Protein AF-A0A2C9M2E3-F1 (afdb_monomer_lite)

Secondary structure (DSSP, 8-state):
--HHHHHHHHHHHHHHHTTPPPPTTHHHHHHHHHHHHHTSTTHHHHHHIIIIIIIHHHHHHHHHTTTT--HHHHHHHHHHHHHHIIIIIHHHHHHHTGGGGGTS-TT--HHHHHHHHHHHHTGGGS-HHHHHHHS-GGGS-HHHHHHHHHHTTPPPSSTT-HHHHHHHHHHHHHSSSEEETTEEESSSSS-SEE---------PPP-----------------------

Structure (mmCIF, N/CA/C/O backbone):
data_AF-A0A2C9M2E3-F1
#
_entry.id   AF-A0A2C9M2E3-F1
#
loop_
_atom_site.group_PDB
_atom_site.id
_atom_site.type_symbol
_atom_site.label_atom_id
_atom_site.label_alt_id
_atom_site.label_comp_id
_atom_site.label_asym_id
_atom_site.label_entity_id
_atom_site.label_seq_id
_atom_site.pdbx_PDB_ins_code
_atom_site.Cartn_x
_atom_site.Cartn_y
_atom_site.Cartn_z
_atom_site.occupancy
_atom_site.B_iso_or_equiv
_atom_site.auth_seq_id
_atom_site.auth_comp_id
_atom_site.auth_asym_id
_atom_site.auth_atom_id
_atom_site.pdbx_PDB_model_num
ATOM 1 N N . ASN A 1 1 ? 21.042 4.889 -24.462 1.00 78.12 1 ASN A N 1
ATOM 2 C CA . ASN A 1 1 ? 20.191 5.968 -23.910 1.00 78.12 1 ASN A CA 1
ATOM 3 C C . ASN A 1 1 ? 19.206 5.344 -22.923 1.00 78.12 1 ASN A C 1
ATOM 5 O O . ASN A 1 1 ? 18.306 4.640 -23.358 1.00 78.12 1 ASN A O 1
ATOM 9 N N . VAL A 1 2 ? 19.408 5.537 -21.615 1.00 84.00 2 VAL A N 1
ATOM 10 C CA . VAL A 1 2 ? 18.599 4.912 -20.542 1.00 84.00 2 VAL A CA 1
ATOM 11 C C . VAL A 1 2 ? 17.301 5.669 -20.223 1.00 84.00 2 VAL A C 1
ATOM 13 O O . VAL A 1 2 ? 16.429 5.135 -19.543 1.00 84.00 2 VAL A O 1
ATOM 16 N N . PHE A 1 3 ? 17.133 6.892 -20.736 1.00 85.06 3 PHE A N 1
ATOM 17 C CA . PHE A 1 3 ? 15.996 7.754 -20.400 1.00 85.06 3 PHE A CA 1
ATOM 18 C C . PHE A 1 3 ? 14.657 7.200 -20.904 1.00 85.06 3 PHE A C 1
ATOM 20 O O . PHE A 1 3 ? 13.657 7.228 -20.186 1.00 85.06 3 PHE A O 1
ATOM 27 N N . PHE A 1 4 ? 14.638 6.662 -22.126 1.00 91.50 4 PHE A N 1
ATOM 28 C CA . PHE A 1 4 ? 13.424 6.106 -22.724 1.00 91.50 4 PHE A CA 1
ATOM 29 C C . PHE A 1 4 ? 12.861 4.906 -21.930 1.00 91.50 4 PHE A C 1
ATOM 31 O O . PHE A 1 4 ? 11.680 4.956 -21.576 1.00 91.50 4 PHE A O 1
ATOM 38 N N . PRO A 1 5 ? 13.665 3.886 -21.553 1.00 91.12 5 PRO A N 1
ATOM 39 C CA . PRO A 1 5 ? 13.218 2.807 -20.666 1.00 91.12 5 PRO A CA 1
ATOM 40 C C . PRO A 1 5 ? 12.618 3.297 -19.341 1.00 91.12 5 PRO A C 1
ATOM 42 O O . PRO A 1 5 ? 11.523 2.871 -18.973 1.00 91.12 5 PRO A O 1
ATOM 45 N N . PHE A 1 6 ? 13.278 4.241 -18.655 1.00 91.94 6 PHE A N 1
ATOM 46 C CA . PHE A 1 6 ? 12.752 4.823 -17.414 1.00 91.94 6 PHE A CA 1
ATOM 47 C C . PHE A 1 6 ? 11.394 5.498 -17.626 1.00 91.94 6 PHE A C 1
ATOM 49 O O . PHE A 1 6 ? 10.470 5.285 -16.840 1.00 91.94 6 PHE A O 1
ATOM 56 N N . HIS A 1 7 ? 11.250 6.283 -18.696 1.00 93.69 7 HIS A N 1
ATOM 57 C CA . HIS A 1 7 ? 9.993 6.952 -19.020 1.00 93.69 7 HIS A CA 1
ATOM 58 C C . HIS A 1 7 ? 8.868 5.953 -19.327 1.00 93.69 7 HIS A C 1
ATOM 60 O O . HIS A 1 7 ? 7.761 6.101 -18.810 1.00 93.69 7 HIS A O 1
ATOM 66 N N . SER A 1 8 ? 9.159 4.918 -20.120 1.00 94.88 8 SER A N 1
ATOM 67 C CA . SER A 1 8 ? 8.203 3.862 -20.468 1.00 94.88 8 SER A CA 1
ATOM 68 C C . SER A 1 8 ? 7.692 3.127 -19.222 1.00 94.88 8 SER A C 1
ATOM 70 O O . SER A 1 8 ? 6.479 3.048 -19.019 1.00 94.88 8 SER A O 1
ATOM 72 N N . ILE A 1 9 ? 8.598 2.686 -18.341 1.00 95.25 9 ILE A N 1
ATOM 73 C CA . ILE A 1 9 ? 8.251 2.013 -17.079 1.00 95.25 9 ILE A CA 1
ATOM 74 C C . ILE A 1 9 ? 7.443 2.937 -16.165 1.00 95.25 9 ILE A C 1
ATOM 76 O O . ILE A 1 9 ? 6.411 2.537 -15.626 1.00 95.25 9 ILE A O 1
ATOM 80 N N . SER A 1 10 ? 7.888 4.187 -16.013 1.00 95.19 10 SER A N 1
ATOM 81 C CA . SER A 1 10 ? 7.202 5.185 -15.192 1.00 95.19 10 SER A CA 1
ATOM 82 C C . SER A 1 10 ? 5.772 5.419 -15.669 1.00 95.19 10 SER A C 1
ATOM 84 O O . SER A 1 10 ? 4.839 5.346 -14.874 1.00 95.19 10 SER A O 1
ATOM 86 N N . SER A 1 11 ? 5.586 5.638 -16.972 1.00 96.06 11 SER A N 1
ATOM 87 C CA . SER A 1 11 ? 4.278 5.894 -17.579 1.00 96.06 11 SER A CA 1
ATOM 88 C C . SER A 1 11 ? 3.306 4.735 -17.344 1.00 96.06 11 SER A C 1
ATOM 90 O O . SER A 1 11 ? 2.202 4.953 -16.843 1.00 96.06 11 SER A O 1
ATOM 92 N N . ALA A 1 12 ? 3.738 3.496 -17.603 1.00 96.38 12 ALA A N 1
ATOM 93 C CA . ALA A 1 12 ? 2.918 2.306 -17.383 1.00 96.38 12 ALA A CA 1
ATOM 94 C C . ALA A 1 12 ? 2.528 2.130 -15.905 1.00 96.38 12 ALA A C 1
ATOM 96 O O . ALA A 1 12 ? 1.360 1.897 -15.589 1.00 96.38 12 ALA A O 1
ATOM 97 N N . ILE A 1 13 ? 3.478 2.316 -14.983 1.00 96.19 13 ILE A N 1
ATOM 98 C CA . ILE A 1 13 ? 3.210 2.217 -13.543 1.00 96.19 13 ILE A CA 1
ATOM 99 C C . ILE A 1 13 ? 2.243 3.315 -13.085 1.00 96.19 13 ILE A C 1
ATOM 101 O O . ILE A 1 13 ? 1.296 3.034 -12.355 1.00 96.19 13 ILE A O 1
ATOM 105 N N . ILE A 1 14 ? 2.416 4.561 -13.529 1.00 96.56 14 ILE A N 1
ATOM 106 C CA . ILE A 1 14 ? 1.488 5.645 -13.182 1.00 96.56 14 ILE A CA 1
ATOM 107 C C . ILE A 1 14 ? 0.083 5.371 -13.736 1.00 96.56 14 ILE A C 1
ATOM 109 O O . ILE A 1 14 ? -0.900 5.580 -13.024 1.00 96.56 14 ILE A O 1
ATOM 113 N N . HIS A 1 15 ? -0.034 4.857 -14.961 1.00 96.06 15 HIS A N 1
ATOM 114 C CA . HIS A 1 15 ? -1.315 4.445 -15.536 1.00 96.06 15 HIS A CA 1
ATOM 115 C C . HIS A 1 15 ? -1.996 3.334 -14.729 1.00 96.06 15 HIS A C 1
ATOM 117 O O . HIS A 1 15 ? -3.196 3.436 -14.459 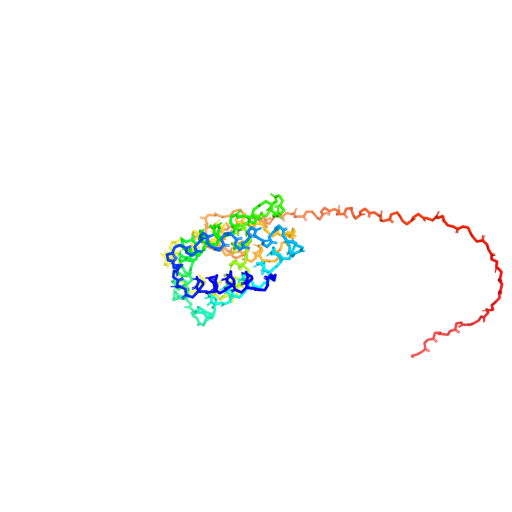1.00 96.06 15 HIS A O 1
ATOM 123 N N . LEU A 1 16 ? -1.236 2.351 -14.248 1.00 96.62 16 LEU A N 1
ATOM 124 C CA . LEU A 1 16 ? -1.739 1.306 -13.358 1.00 96.62 16 LEU A CA 1
ATOM 125 C C . LEU A 1 16 ? -2.351 1.898 -12.073 1.00 96.62 16 LEU A C 1
ATOM 127 O O . LEU A 1 16 ? -3.486 1.583 -11.719 1.00 96.62 16 LEU A O 1
ATOM 131 N N . PHE A 1 17 ? -1.673 2.849 -11.419 1.00 97.06 17 PHE A N 1
ATOM 132 C CA . PHE A 1 17 ? -2.225 3.563 -10.252 1.00 97.06 17 PHE A CA 1
ATOM 133 C C . PHE A 1 17 ? -3.457 4.431 -10.585 1.00 97.06 17 PHE A C 1
ATOM 135 O O . PHE A 1 17 ? -4.294 4.713 -9.720 1.00 97.06 17 PHE A O 1
ATOM 142 N N . GLN A 1 18 ? -3.621 4.826 -11.848 1.00 95.81 18 GLN A N 1
ATOM 143 C CA . GLN A 1 18 ? -4.811 5.512 -12.358 1.00 95.81 18 GLN A CA 1
ATOM 144 C C . GLN A 1 18 ? -5.955 4.562 -12.745 1.00 95.81 18 GLN A C 1
ATOM 146 O O . GLN A 1 18 ? -6.969 5.032 -13.254 1.00 95.81 18 GLN A O 1
ATOM 151 N N . ARG A 1 19 ? -5.837 3.261 -12.457 1.00 95.25 19 ARG A N 1
ATOM 152 C CA . ARG A 1 19 ? -6.784 2.211 -12.857 1.00 95.25 19 ARG A CA 1
ATOM 153 C C . ARG A 1 19 ? -6.879 1.969 -14.364 1.00 95.25 19 ARG A C 1
ATOM 155 O O . ARG A 1 19 ? -7.932 1.585 -14.865 1.00 95.25 19 ARG A O 1
ATOM 162 N N . LYS A 1 20 ? -5.788 2.193 -15.095 1.00 94.44 20 LYS A N 1
ATOM 163 C CA . LYS A 1 20 ? -5.689 1.841 -16.514 1.00 94.44 20 LYS A CA 1
ATOM 164 C C . LYS A 1 20 ? -4.904 0.532 -16.632 1.00 94.44 20 LYS A C 1
ATOM 166 O O . LYS A 1 20 ? -3.784 0.481 -16.120 1.00 94.44 20 LYS A O 1
ATOM 171 N N . PRO A 1 21 ? -5.468 -0.517 -17.253 1.00 89.50 21 PRO A N 1
ATOM 172 C CA . PRO A 1 21 ? -4.763 -1.780 -17.416 1.00 89.50 21 PRO A CA 1
ATOM 173 C C . PRO A 1 21 ? -3.560 -1.608 -18.348 1.00 89.50 21 PRO A C 1
ATOM 175 O O . PRO A 1 21 ? -3.513 -0.675 -19.156 1.00 89.50 21 PRO A O 1
ATOM 178 N N . LEU A 1 22 ? -2.607 -2.535 -18.245 1.00 92.81 22 LEU A N 1
ATOM 179 C CA . LEU A 1 22 ? -1.546 -2.650 -19.240 1.00 92.81 22 LEU A CA 1
ATOM 180 C C . LEU A 1 22 ? -2.145 -2.998 -20.604 1.00 92.81 22 LEU A C 1
ATOM 182 O O . LEU A 1 22 ? -3.130 -3.733 -20.700 1.00 92.81 22 LEU A O 1
ATOM 186 N N . LYS A 1 23 ? -1.530 -2.477 -21.660 1.00 91.94 23 LYS A N 1
ATOM 187 C CA . LYS A 1 23 ? -1.871 -2.835 -23.035 1.00 91.94 23 LYS A CA 1
ATOM 188 C C . LYS A 1 23 ? -1.383 -4.247 -23.352 1.00 91.94 23 LYS A C 1
ATOM 190 O O . LYS A 1 23 ? -0.485 -4.787 -22.702 1.00 91.94 23 LYS A O 1
ATOM 195 N N . GLU A 1 24 ? -1.956 -4.832 -24.396 1.00 89.56 24 GLU A N 1
ATOM 196 C CA . GLU A 1 24 ? -1.520 -6.127 -24.907 1.00 89.56 24 GLU A CA 1
ATOM 197 C C . GLU A 1 24 ? -0.017 -6.104 -25.232 1.00 89.56 24 GLU A C 1
ATOM 199 O O . GLU A 1 24 ? 0.491 -5.140 -25.806 1.00 89.56 24 GLU A O 1
ATOM 204 N N . ASN A 1 25 ? 0.704 -7.150 -24.818 1.00 89.31 2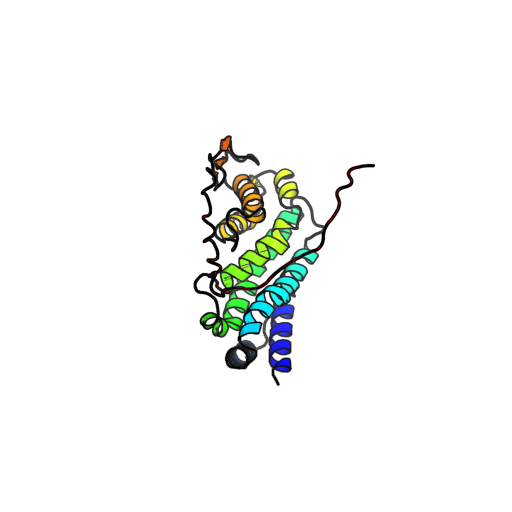5 ASN A N 1
ATOM 205 C CA . ASN A 1 25 ? 2.158 -7.304 -24.970 1.00 89.31 25 ASN A CA 1
ATOM 206 C C . ASN A 1 25 ? 3.036 -6.230 -24.289 1.00 89.31 25 ASN A C 1
ATOM 208 O O . ASN A 1 25 ? 4.263 -6.312 -24.358 1.00 89.31 25 ASN A O 1
ATOM 212 N N . GLU A 1 26 ? 2.455 -5.268 -23.564 1.00 95.69 26 GLU A N 1
ATOM 213 C CA . GLU A 1 26 ? 3.215 -4.208 -22.889 1.00 95.69 26 GLU A CA 1
ATOM 214 C C . GLU A 1 26 ? 4.090 -4.769 -21.763 1.00 95.69 26 GLU A C 1
ATOM 216 O O . GLU A 1 26 ? 5.229 -4.340 -21.595 1.00 95.69 26 GLU A O 1
ATOM 221 N N . LEU A 1 27 ? 3.609 -5.783 -21.034 1.00 96.62 27 LEU A N 1
ATOM 222 C CA . LEU A 1 27 ? 4.353 -6.394 -19.929 1.00 96.62 27 LEU A CA 1
ATOM 223 C C . LEU A 1 27 ? 5.726 -6.930 -20.367 1.00 96.62 27 LEU A C 1
ATOM 225 O O . LEU A 1 27 ? 6.716 -6.687 -19.681 1.00 96.62 27 LEU A O 1
ATOM 229 N N . GLY A 1 28 ? 5.795 -7.629 -21.504 1.00 95.62 28 GLY A N 1
ATOM 230 C CA . GLY A 1 28 ? 7.054 -8.179 -22.015 1.00 95.62 28 GLY A CA 1
ATOM 231 C C . GLY A 1 28 ? 8.055 -7.078 -22.366 1.00 95.62 28 GLY A C 1
ATOM 232 O O . GLY A 1 28 ? 9.213 -7.140 -21.960 1.00 95.62 28 GLY A O 1
ATOM 233 N N . ILE A 1 29 ? 7.582 -6.020 -23.030 1.00 96.25 29 ILE A N 1
ATOM 234 C CA . ILE A 1 29 ? 8.394 -4.844 -23.378 1.00 96.25 29 ILE A CA 1
ATOM 235 C C . ILE A 1 29 ? 8.924 -4.163 -22.110 1.00 96.25 29 ILE A C 1
ATOM 237 O O . ILE A 1 29 ? 10.105 -3.828 -22.022 1.00 96.25 29 ILE A O 1
ATOM 241 N N . LEU A 1 30 ? 8.070 -3.990 -21.099 1.00 97.38 30 LEU A N 1
ATOM 242 C CA . LEU A 1 30 ? 8.463 -3.396 -19.824 1.00 97.38 30 LEU A CA 1
ATOM 243 C C . LEU A 1 30 ? 9.512 -4.242 -19.096 1.00 97.38 30 LEU A C 1
ATOM 245 O O . LEU A 1 30 ? 10.461 -3.684 -18.549 1.00 97.38 30 LEU A O 1
ATOM 249 N N . GLN A 1 31 ? 9.390 -5.570 -19.114 1.00 96.81 31 GLN A N 1
ATOM 250 C CA . GLN A 1 31 ? 10.396 -6.453 -18.523 1.00 96.81 31 GLN A CA 1
ATOM 251 C C . GLN A 1 31 ? 11.744 -6.356 -19.245 1.00 96.81 31 GLN A C 1
ATOM 253 O O . GLN A 1 31 ? 12.775 -6.313 -18.576 1.00 96.81 31 GLN A O 1
ATOM 258 N N . GLU A 1 32 ? 11.760 -6.261 -20.578 1.00 95.94 32 GLU A N 1
ATOM 259 C CA . GLU A 1 32 ? 12.994 -6.012 -21.336 1.00 95.94 32 GLU A CA 1
ATOM 260 C C . GLU A 1 32 ? 13.613 -4.656 -20.989 1.00 95.94 32 GLU A C 1
ATOM 262 O O . GLU A 1 32 ? 14.822 -4.561 -20.786 1.00 95.94 32 GLU A O 1
ATOM 267 N N . HIS A 1 33 ? 12.798 -3.613 -20.817 1.00 95.81 33 HIS A N 1
ATOM 268 C CA . HIS A 1 33 ? 13.283 -2.321 -20.334 1.00 95.81 33 HIS A CA 1
ATOM 269 C C . HIS A 1 33 ? 13.909 -2.425 -18.937 1.00 95.81 33 HIS A C 1
ATOM 271 O O . HIS A 1 33 ? 14.971 -1.848 -18.707 1.00 95.81 33 HIS A O 1
ATOM 277 N N . VAL A 1 34 ? 13.302 -3.179 -18.012 1.00 95.62 34 VAL A N 1
ATOM 278 C CA . VAL A 1 34 ? 13.885 -3.405 -16.680 1.00 95.62 34 VAL A CA 1
ATOM 279 C C . VAL A 1 34 ? 15.200 -4.182 -16.798 1.00 95.62 34 VAL A C 1
ATOM 281 O O . VAL A 1 34 ? 16.191 -3.741 -16.222 1.00 95.62 34 VAL A O 1
ATOM 284 N N . ARG A 1 35 ? 15.252 -5.273 -17.581 1.00 95.56 35 ARG A N 1
ATOM 285 C CA . ARG A 1 35 ? 16.480 -6.059 -17.838 1.00 95.56 35 ARG A CA 1
ATOM 286 C C . ARG A 1 35 ? 17.597 -5.198 -18.421 1.00 95.56 35 ARG A C 1
ATOM 288 O O . ARG A 1 35 ? 18.743 -5.283 -17.988 1.00 95.56 35 ARG A O 1
ATOM 295 N N . PHE A 1 36 ? 17.263 -4.349 -19.385 1.00 94.50 36 PHE A N 1
ATOM 296 C CA . PHE A 1 36 ? 18.211 -3.421 -19.984 1.00 94.50 36 PHE A CA 1
ATOM 297 C C . PHE A 1 36 ? 18.780 -2.451 -18.942 1.00 94.50 36 PHE A C 1
ATOM 299 O O . PHE A 1 36 ? 19.990 -2.248 -18.889 1.00 94.50 36 PHE A O 1
ATOM 306 N N . LEU A 1 37 ? 17.924 -1.879 -18.090 1.00 93.75 37 LEU A N 1
ATOM 307 C CA . LEU A 1 37 ? 18.351 -0.925 -17.070 1.00 93.75 37 LEU A CA 1
ATOM 308 C C . LEU A 1 37 ? 19.234 -1.569 -15.998 1.00 93.75 37 LEU A C 1
ATOM 310 O O . LEU A 1 37 ? 20.288 -1.010 -15.698 1.00 93.75 37 LEU A O 1
ATOM 314 N N . ILE A 1 38 ? 18.853 -2.733 -15.460 1.00 93.38 38 ILE A N 1
ATOM 315 C CA . ILE A 1 38 ? 19.637 -3.417 -14.413 1.00 93.38 38 ILE A CA 1
ATOM 316 C C . ILE A 1 38 ? 21.024 -3.851 -14.905 1.00 93.38 38 ILE A C 1
ATOM 318 O O . ILE A 1 38 ? 21.963 -3.859 -14.121 1.00 93.38 38 ILE A O 1
ATOM 322 N N . ASN A 1 39 ? 21.160 -4.166 -16.198 1.00 92.12 39 ASN A N 1
ATOM 323 C CA . ASN A 1 39 ? 22.430 -4.561 -16.814 1.00 92.12 39 ASN A CA 1
ATOM 324 C C . ASN A 1 39 ? 23.260 -3.367 -17.317 1.00 92.12 39 ASN A C 1
ATOM 326 O O . ASN A 1 39 ? 24.354 -3.554 -17.846 1.00 92.12 39 ASN A O 1
ATOM 330 N N . SER A 1 40 ? 22.738 -2.146 -17.197 1.00 91.75 40 SER A N 1
ATOM 331 C CA . SER A 1 40 ? 23.438 -0.918 -17.575 1.00 91.75 40 SER A CA 1
ATOM 332 C C . SER A 1 40 ? 24.152 -0.287 -16.378 1.00 91.75 40 SER A C 1
ATOM 334 O O . SER A 1 40 ? 23.893 -0.633 -15.227 1.00 91.75 40 SER A O 1
ATOM 336 N N . GLU A 1 41 ? 24.975 0.731 -16.634 1.00 88.12 41 GLU A N 1
ATOM 337 C CA . GLU A 1 41 ? 25.599 1.562 -15.589 1.00 88.12 41 GLU A CA 1
ATOM 338 C C . GLU A 1 41 ? 24.571 2.211 -14.637 1.00 88.12 41 GLU A C 1
ATOM 340 O O . GLU A 1 41 ? 24.901 2.569 -13.511 1.00 88.12 41 GLU A O 1
ATOM 345 N N . ALA A 1 42 ? 23.305 2.326 -15.059 1.00 84.94 42 ALA A N 1
ATOM 346 C CA . ALA A 1 42 ? 22.214 2.862 -14.249 1.00 84.94 42 ALA A CA 1
ATOM 347 C C . ALA A 1 42 ? 21.534 1.817 -13.340 1.00 84.94 42 ALA A C 1
ATOM 349 O O . ALA A 1 42 ? 20.573 2.162 -12.650 1.00 84.94 42 ALA A O 1
ATOM 350 N N . GLY A 1 43 ? 21.992 0.559 -13.323 1.00 84.06 43 GLY A N 1
ATOM 351 C CA . GLY A 1 43 ? 21.327 -0.540 -12.614 1.00 84.06 43 GLY A CA 1
ATOM 352 C C . GLY A 1 43 ? 21.116 -0.278 -11.120 1.00 84.06 43 GLY A C 1
ATOM 353 O O . GLY A 1 43 ? 20.014 -0.491 -10.611 1.00 84.06 43 GLY A O 1
ATOM 354 N N . GLY A 1 44 ? 22.117 0.300 -10.445 1.00 81.94 44 GLY A N 1
ATOM 355 C CA . GLY A 1 44 ? 22.028 0.663 -9.024 1.00 81.94 44 GLY A CA 1
ATOM 356 C C . GLY A 1 44 ? 20.937 1.696 -8.705 1.00 81.94 44 GLY A C 1
ATOM 357 O O . GLY A 1 44 ? 20.402 1.704 -7.602 1.00 81.94 44 GLY A O 1
ATOM 358 N N . LEU A 1 45 ? 20.537 2.517 -9.683 1.00 87.94 45 LEU A N 1
ATOM 359 C CA . LEU A 1 45 ? 19.528 3.568 -9.505 1.00 87.94 45 LEU A CA 1
ATOM 360 C C . LEU A 1 45 ? 18.092 3.061 -9.686 1.00 87.94 45 LEU A C 1
ATOM 362 O O . LEU A 1 45 ? 17.144 3.742 -9.296 1.00 87.94 45 LEU A O 1
ATOM 366 N N . VAL A 1 46 ? 17.893 1.885 -10.292 1.00 88.75 46 VAL A N 1
ATOM 367 C CA . VAL A 1 46 ? 16.549 1.376 -10.620 1.00 88.75 46 VAL A CA 1
ATOM 368 C C . VAL A 1 46 ? 15.732 1.134 -9.352 1.00 88.75 46 VAL A C 1
ATOM 370 O O . VAL A 1 46 ? 14.545 1.468 -9.298 1.00 88.75 46 VAL A O 1
ATOM 373 N N . GLN A 1 47 ? 16.372 0.594 -8.313 1.00 89.19 47 GLN A N 1
ATOM 374 C CA . GLN A 1 47 ? 15.730 0.331 -7.031 1.00 89.19 47 GLN A CA 1
ATOM 375 C C . GLN A 1 47 ? 15.309 1.627 -6.324 1.00 89.19 47 GLN A C 1
ATOM 377 O O . GLN A 1 47 ? 14.168 1.726 -5.871 1.00 89.19 47 GLN A O 1
ATOM 382 N N . GLU A 1 48 ? 16.196 2.621 -6.253 1.00 90.31 48 GLU A N 1
ATOM 383 C CA . GLU A 1 48 ? 15.906 3.934 -5.658 1.00 90.31 48 GLU A CA 1
ATOM 384 C C . GLU A 1 48 ? 14.805 4.657 -6.434 1.00 90.31 48 GLU A C 1
ATOM 386 O O . GLU A 1 48 ? 13.829 5.131 -5.854 1.00 90.31 48 GLU A O 1
ATOM 391 N N . TYR A 1 49 ? 14.883 4.656 -7.769 1.00 91.75 49 TYR A N 1
ATOM 392 C CA . TYR A 1 49 ? 13.851 5.239 -8.621 1.00 91.75 49 TYR A CA 1
ATOM 393 C C . TYR A 1 49 ? 12.475 4.612 -8.363 1.00 91.75 49 TYR A C 1
ATOM 395 O O . TYR A 1 49 ? 11.462 5.313 -8.255 1.00 91.75 49 TYR A O 1
ATOM 403 N N . TYR A 1 50 ? 12.431 3.290 -8.213 1.00 91.31 50 TYR A N 1
ATOM 404 C CA . TYR A 1 50 ? 11.207 2.586 -7.874 1.00 91.31 50 TYR A CA 1
ATOM 405 C C . TYR A 1 50 ? 10.669 2.972 -6.484 1.00 91.31 50 TYR A C 1
ATOM 407 O O . TYR A 1 50 ? 9.498 3.352 -6.377 1.00 91.31 50 TYR A O 1
ATOM 415 N N . LYS A 1 51 ? 11.510 2.918 -5.440 1.00 90.06 51 LYS A N 1
ATOM 416 C CA . LYS A 1 51 ? 11.119 3.213 -4.049 1.00 90.06 51 LYS A CA 1
ATOM 417 C C . LYS A 1 51 ? 10.703 4.674 -3.860 1.00 90.06 51 LYS A C 1
ATOM 419 O O . LYS A 1 51 ? 9.601 4.949 -3.381 1.00 90.06 51 LYS A O 1
ATOM 424 N N . ASP A 1 52 ? 11.547 5.604 -4.286 1.00 90.19 52 ASP A N 1
ATOM 425 C CA . ASP A 1 52 ? 11.448 7.008 -3.882 1.00 90.19 52 ASP A CA 1
ATOM 426 C C . ASP A 1 52 ? 10.650 7.861 -4.866 1.00 90.19 52 ASP A C 1
ATOM 428 O O . ASP A 1 52 ? 10.080 8.890 -4.483 1.00 90.19 52 ASP A O 1
ATOM 432 N N . GLN A 1 53 ? 10.539 7.427 -6.127 1.00 93.19 53 GLN A N 1
ATOM 433 C CA . GLN A 1 53 ? 9.743 8.134 -7.127 1.00 93.19 53 GLN A CA 1
ATOM 434 C C . GLN A 1 53 ? 8.460 7.404 -7.495 1.00 93.19 53 GLN A C 1
ATOM 436 O O . GLN A 1 53 ? 7.379 7.977 -7.335 1.00 93.19 53 GLN A O 1
ATOM 441 N N . LEU A 1 54 ? 8.552 6.178 -8.015 1.00 95.12 54 LEU A N 1
ATOM 442 C CA . LEU A 1 54 ? 7.390 5.509 -8.606 1.00 95.12 54 LEU A CA 1
ATOM 443 C C . LEU A 1 54 ? 6.355 5.123 -7.552 1.00 95.12 54 LEU A C 1
ATOM 445 O O . LEU A 1 5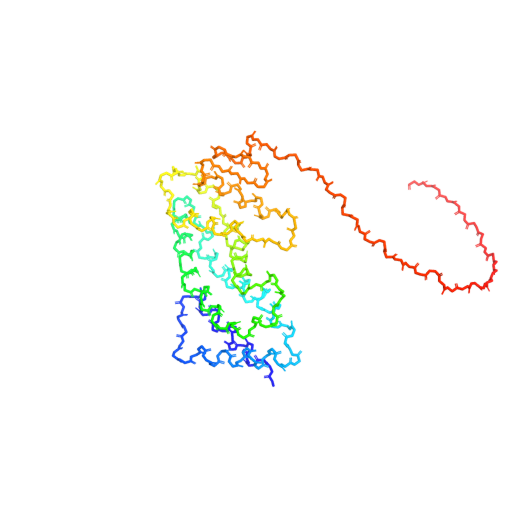4 ? 5.196 5.526 -7.671 1.00 95.12 54 LEU A O 1
ATOM 449 N N . LEU A 1 55 ? 6.772 4.418 -6.493 1.00 95.50 55 LEU A N 1
ATOM 450 C CA . LEU A 1 55 ? 5.877 4.066 -5.392 1.00 95.50 55 LEU A CA 1
ATOM 451 C C . LEU A 1 55 ? 5.324 5.321 -4.721 1.00 95.50 55 LEU A C 1
ATOM 453 O O . LEU A 1 55 ? 4.114 5.431 -4.547 1.00 95.50 55 LEU A O 1
ATOM 457 N N . ARG A 1 56 ? 6.172 6.310 -4.415 1.00 96.31 56 ARG A N 1
ATOM 458 C CA . ARG A 1 56 ? 5.719 7.563 -3.795 1.00 96.31 56 ARG A CA 1
ATOM 459 C C . ARG A 1 56 ? 4.627 8.254 -4.615 1.00 96.31 56 ARG A C 1
ATOM 461 O O . ARG A 1 56 ? 3.586 8.603 -4.060 1.00 96.31 56 ARG A O 1
ATOM 468 N N . LYS A 1 57 ? 4.834 8.436 -5.924 1.00 97.44 57 LYS A N 1
ATOM 469 C CA . LYS A 1 57 ? 3.843 9.055 -6.823 1.00 97.44 57 LYS A CA 1
ATOM 470 C C . LYS A 1 57 ? 2.560 8.226 -6.901 1.00 97.44 57 LYS A C 1
ATOM 472 O O . LYS A 1 57 ? 1.476 8.784 -6.750 1.00 97.44 57 LYS A O 1
ATOM 477 N N . GLY A 1 58 ? 2.679 6.911 -7.081 1.00 97.94 58 GLY A N 1
ATOM 478 C CA . GLY A 1 58 ? 1.538 5.999 -7.154 1.00 97.94 58 GLY A CA 1
ATOM 479 C C . GLY A 1 58 ? 0.674 6.008 -5.893 1.00 97.94 58 GLY A C 1
ATOM 480 O O . GLY A 1 58 ? -0.544 6.166 -5.968 1.00 97.94 58 GLY A O 1
ATOM 481 N N . MET A 1 59 ? 1.301 5.937 -4.717 1.00 98.12 59 MET A N 1
ATOM 482 C CA . MET A 1 59 ? 0.589 5.978 -3.438 1.00 98.12 59 MET A CA 1
ATOM 483 C C . MET A 1 59 ? -0.096 7.322 -3.193 1.00 98.12 59 MET A C 1
ATOM 485 O O . MET A 1 59 ? -1.206 7.348 -2.667 1.00 98.12 59 MET A O 1
ATOM 489 N N . ILE A 1 60 ? 0.520 8.438 -3.603 1.00 98.00 60 ILE A N 1
ATOM 490 C CA . ILE A 1 60 ? -0.132 9.752 -3.543 1.00 98.00 60 ILE A CA 1
ATOM 491 C C . ILE A 1 60 ? -1.402 9.743 -4.402 1.00 98.00 60 ILE A C 1
ATOM 493 O O . ILE A 1 60 ? -2.442 10.144 -3.901 1.00 98.00 60 ILE A O 1
ATOM 497 N N . ILE A 1 61 ? -1.371 9.212 -5.631 1.00 98.12 61 ILE A N 1
ATOM 498 C CA . ILE A 1 61 ? -2.574 9.110 -6.484 1.00 98.12 61 ILE A CA 1
ATOM 499 C C . ILE A 1 61 ? -3.709 8.359 -5.772 1.00 98.12 61 ILE A C 1
ATOM 501 O O . ILE A 1 61 ? -4.856 8.796 -5.839 1.00 98.12 61 ILE A O 1
ATOM 505 N N . LEU A 1 62 ? -3.409 7.248 -5.089 1.00 98.38 62 LEU A N 1
ATOM 506 C CA . LEU A 1 62 ? -4.420 6.500 -4.334 1.00 98.38 62 LEU A CA 1
ATOM 507 C C . LEU A 1 62 ? -4.946 7.301 -3.141 1.00 98.38 62 LEU A C 1
ATOM 509 O O . LEU A 1 62 ? -6.155 7.413 -2.970 1.00 98.38 62 LEU A O 1
ATOM 513 N N . ARG A 1 63 ? -4.051 7.894 -2.344 1.00 98.44 63 ARG A N 1
ATOM 514 C CA . ARG A 1 63 ? -4.433 8.676 -1.162 1.00 98.44 63 ARG A CA 1
ATOM 515 C C . ARG A 1 63 ? -5.287 9.885 -1.530 1.00 98.44 63 ARG A C 1
ATOM 517 O O . ARG A 1 63 ? -6.283 10.142 -0.865 1.00 98.44 63 ARG A O 1
ATOM 524 N N . GLU A 1 64 ? -4.916 10.635 -2.566 1.00 98.19 64 GLU A N 1
ATOM 525 C CA . GLU A 1 64 ? -5.633 11.858 -2.951 1.00 98.19 64 GLU A CA 1
ATOM 526 C C . GLU A 1 64 ? -7.097 11.590 -3.326 1.00 98.19 64 GLU A C 1
ATOM 528 O O . GLU A 1 64 ? -7.923 12.482 -3.158 1.00 98.19 64 GLU A O 1
ATOM 533 N N . LYS A 1 65 ? -7.436 10.368 -3.760 1.00 96.25 65 LYS A N 1
ATOM 534 C CA . LYS A 1 65 ? -8.820 9.962 -4.046 1.00 96.25 65 LYS A CA 1
ATOM 535 C C . LYS A 1 65 ? -9.688 9.798 -2.798 1.00 96.25 65 LYS A C 1
ATOM 537 O O . LYS A 1 65 ? -10.898 9.897 -2.921 1.00 96.25 65 LYS A O 1
ATOM 542 N N . ILE A 1 66 ? -9.090 9.539 -1.634 1.00 97.56 66 ILE A N 1
ATOM 543 C CA . ILE A 1 66 ? -9.820 9.175 -0.405 1.00 97.56 66 ILE A CA 1
ATOM 544 C C . ILE A 1 66 ? -9.535 10.103 0.784 1.00 97.56 66 ILE A C 1
ATOM 546 O O . ILE A 1 66 ? -10.156 9.976 1.831 1.00 97.56 66 ILE A O 1
ATOM 550 N N . LYS A 1 67 ? -8.588 11.042 0.661 1.00 96.88 67 LYS A N 1
ATOM 551 C CA . LYS A 1 67 ? -8.078 11.849 1.788 1.00 96.88 67 LYS A CA 1
ATOM 552 C C . LYS A 1 67 ? -9.116 12.736 2.487 1.00 96.88 67 LYS A C 1
ATOM 554 O O . LYS A 1 67 ? -8.873 13.149 3.615 1.00 96.88 67 LYS A O 1
ATOM 559 N N . ASN A 1 68 ? -10.208 13.074 1.802 1.00 96.94 68 ASN A N 1
ATOM 560 C CA . ASN A 1 68 ? -11.246 13.964 2.322 1.00 96.94 68 ASN A CA 1
ATOM 561 C C . ASN A 1 68 ? -12.439 13.189 2.900 1.00 96.94 68 ASN A C 1
ATOM 563 O O . ASN A 1 68 ? -13.289 13.798 3.545 1.00 96.94 68 ASN A O 1
ATOM 567 N N . GLU A 1 69 ? -12.497 11.872 2.691 1.00 97.81 69 GLU A N 1
ATOM 568 C CA . GLU A 1 69 ? -13.572 11.029 3.207 1.00 97.81 69 GLU A CA 1
ATOM 569 C C . GLU A 1 69 ? -13.446 10.854 4.720 1.00 97.81 69 GLU A C 1
ATOM 571 O O . GLU A 1 69 ? -12.344 10.888 5.272 1.00 97.81 69 GLU A O 1
ATOM 576 N N . GLN A 1 70 ? -14.572 10.637 5.401 1.00 96.50 70 GLN A N 1
ATOM 577 C CA . GLN A 1 70 ? -14.624 10.430 6.851 1.00 96.50 70 GLN A CA 1
ATOM 578 C C . GLN A 1 70 ? -15.588 9.295 7.219 1.00 96.50 70 GLN A C 1
ATOM 580 O O . G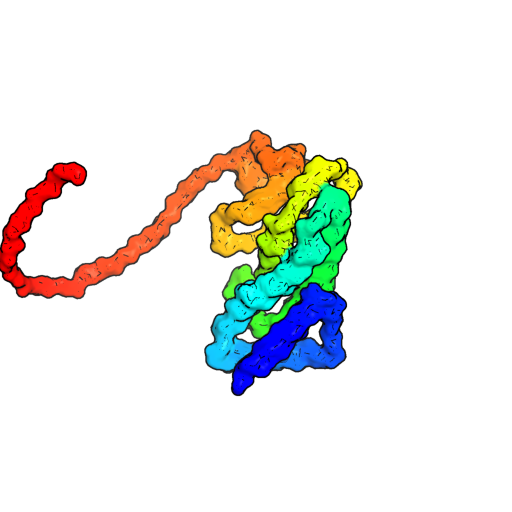LN A 1 70 ? -16.426 8.879 6.417 1.00 96.50 70 GLN A O 1
ATOM 585 N N . GLY A 1 71 ? -15.476 8.797 8.452 1.00 95.81 71 GLY A N 1
ATOM 586 C CA . GLY A 1 71 ? -16.395 7.802 9.008 1.00 95.81 71 GLY A CA 1
ATOM 587 C C . GLY A 1 71 ? -16.505 6.525 8.171 1.00 95.81 71 GLY A C 1
ATOM 588 O O . GLY A 1 71 ? -15.514 6.034 7.629 1.00 95.81 71 GLY A O 1
ATOM 589 N N . VAL A 1 72 ? -17.720 5.982 8.060 1.00 95.81 72 VAL A N 1
ATOM 590 C CA . VAL A 1 72 ? -17.975 4.734 7.320 1.00 95.81 72 VAL A CA 1
ATOM 591 C C . VAL A 1 72 ? -17.598 4.831 5.838 1.00 95.81 72 VAL A C 1
ATOM 593 O O . VAL A 1 72 ? -17.089 3.858 5.281 1.00 95.81 72 VAL A O 1
ATOM 596 N N . GLU A 1 73 ? -17.775 5.999 5.208 1.00 96.94 73 GLU A N 1
ATOM 597 C CA . GLU A 1 73 ? -17.445 6.175 3.790 1.00 96.94 73 GLU A CA 1
ATOM 598 C C . GLU A 1 73 ? -15.931 6.116 3.570 1.00 96.94 73 GLU A C 1
ATOM 600 O O . GLU A 1 73 ? -15.482 5.431 2.652 1.00 96.94 73 GLU A O 1
ATOM 605 N N . LEU A 1 74 ? -15.125 6.697 4.472 1.00 98.12 74 LEU A N 1
ATOM 606 C CA . LEU A 1 74 ? -13.668 6.522 4.424 1.00 98.12 74 LEU A CA 1
ATOM 607 C C . LEU A 1 74 ? -13.280 5.045 4.504 1.00 98.12 74 LEU A C 1
ATOM 609 O O . LEU A 1 74 ? -12.429 4.599 3.737 1.00 98.12 74 LEU A O 1
ATOM 613 N N . LEU A 1 75 ? -13.884 4.277 5.417 1.00 98.25 75 LEU A N 1
ATOM 614 C CA . LEU A 1 75 ? -13.572 2.851 5.561 1.00 98.25 75 LEU A CA 1
ATOM 615 C C . LEU A 1 75 ? -13.946 2.064 4.303 1.00 98.25 75 LEU A C 1
ATOM 617 O O . LEU A 1 75 ? -13.174 1.216 3.858 1.00 98.25 75 LEU A O 1
ATOM 621 N N . LYS A 1 76 ? -15.098 2.366 3.700 1.00 97.94 76 LYS A N 1
ATOM 622 C CA . LYS A 1 76 ? -15.538 1.736 2.456 1.00 97.94 76 LYS A CA 1
ATOM 623 C C . LYS A 1 76 ? -14.592 2.066 1.297 1.00 97.94 76 LYS A C 1
ATOM 625 O O . LYS A 1 76 ? -14.054 1.149 0.677 1.00 97.94 76 LYS A O 1
ATOM 630 N N . GLN A 1 77 ? -14.316 3.348 1.058 1.00 98.38 77 GLN A N 1
ATOM 631 C CA . GLN A 1 77 ? -13.433 3.808 -0.021 1.00 98.38 77 GLN A CA 1
ATOM 632 C C . GLN A 1 77 ? -11.990 3.322 0.157 1.00 98.38 77 GLN A C 1
ATOM 634 O O . GLN A 1 77 ? -11.325 2.943 -0.814 1.00 98.38 77 GLN A O 1
ATOM 639 N N . LEU A 1 78 ? -11.486 3.288 1.395 1.00 98.69 78 LEU A N 1
ATOM 640 C CA . LEU A 1 78 ? -10.171 2.731 1.699 1.00 98.69 78 LEU A CA 1
ATOM 641 C C . LEU A 1 78 ? -10.134 1.220 1.449 1.00 98.69 78 LEU A C 1
ATOM 643 O O . LEU A 1 78 ? -9.164 0.738 0.869 1.00 98.69 78 LEU A O 1
ATOM 647 N N . GLY A 1 79 ? -11.186 0.490 1.826 1.00 98.44 79 GLY A N 1
ATOM 648 C CA . GLY A 1 79 ? -11.331 -0.935 1.536 1.00 98.44 79 GLY A CA 1
ATOM 649 C C . GLY A 1 79 ? -11.334 -1.229 0.033 1.00 98.44 79 GLY A C 1
ATOM 650 O O . GLY A 1 79 ? -10.566 -2.067 -0.432 1.00 98.44 79 GLY A O 1
ATOM 651 N N . GLU A 1 80 ? -12.119 -0.488 -0.752 1.00 98.25 80 GLU A N 1
ATOM 652 C CA . GLU A 1 80 ? -12.143 -0.607 -2.219 1.00 98.25 80 GLU A CA 1
ATOM 653 C C . GLU A 1 80 ? -10.794 -0.237 -2.859 1.00 98.25 80 GLU A C 1
ATOM 655 O O . GLU A 1 80 ? -10.336 -0.867 -3.819 1.00 98.25 80 GLU A O 1
ATOM 660 N N . THR A 1 81 ? -10.131 0.792 -2.325 1.00 98.50 81 THR A N 1
ATOM 661 C CA . THR A 1 81 ? -8.786 1.193 -2.753 1.00 98.50 81 THR A CA 1
ATOM 662 C C . THR A 1 81 ? -7.768 0.099 -2.456 1.00 98.50 81 THR A C 1
ATOM 664 O O . THR A 1 81 ? -6.937 -0.203 -3.313 1.00 98.50 81 THR A O 1
ATOM 667 N N . TRP A 1 82 ? -7.852 -0.518 -1.277 1.00 98.69 82 TRP A N 1
ATOM 668 C CA . TRP A 1 82 ? -7.026 -1.649 -0.885 1.00 98.69 82 TRP A CA 1
ATOM 669 C C . TRP A 1 82 ? -7.262 -2.871 -1.771 1.00 98.69 82 TRP A C 1
ATOM 671 O O . TRP A 1 82 ? -6.292 -3.453 -2.242 1.00 98.69 82 TRP A O 1
ATOM 681 N N . ASP A 1 83 ? -8.515 -3.229 -2.055 1.00 98.50 83 ASP A N 1
ATOM 682 C CA . ASP A 1 83 ? -8.842 -4.363 -2.919 1.00 98.50 83 ASP A CA 1
ATOM 683 C C . ASP A 1 83 ? -8.218 -4.202 -4.307 1.00 98.50 83 ASP A C 1
ATOM 685 O O . ASP A 1 83 ? -7.520 -5.102 -4.778 1.00 98.50 83 ASP A O 1
ATOM 689 N N . TYR A 1 84 ? -8.398 -3.035 -4.934 1.00 98.25 84 TYR A N 1
ATOM 690 C CA . TYR A 1 84 ? -7.781 -2.746 -6.228 1.00 98.25 84 TYR A CA 1
ATOM 691 C C . TYR A 1 84 ? -6.250 -2.772 -6.143 1.00 98.25 84 TYR A C 1
ATOM 693 O O . TYR A 1 84 ? -5.570 -3.362 -6.981 1.00 98.25 84 TYR A O 1
ATOM 701 N N . PHE A 1 85 ? -5.686 -2.155 -5.106 1.00 98.62 85 PHE A N 1
ATOM 702 C CA . PHE A 1 85 ? -4.246 -2.137 -4.908 1.00 98.62 85 PHE A CA 1
ATOM 703 C C . PHE A 1 85 ? -3.664 -3.548 -4.736 1.00 98.62 85 PHE A C 1
ATOM 705 O O . PHE A 1 85 ? -2.660 -3.879 -5.362 1.00 98.62 85 PHE A O 1
ATOM 712 N N . PHE A 1 86 ? -4.288 -4.386 -3.916 1.00 98.38 86 PHE A N 1
ATOM 713 C CA . PHE A 1 86 ? -3.773 -5.701 -3.560 1.00 98.38 86 PHE A CA 1
ATOM 714 C C . PHE A 1 86 ? -3.992 -6.748 -4.657 1.00 98.38 86 PHE A C 1
ATOM 716 O O . PHE A 1 86 ? -3.144 -7.626 -4.820 1.00 98.38 86 PHE A O 1
ATOM 723 N N . LYS A 1 87 ? -5.107 -6.665 -5.396 1.00 97.56 87 LYS A N 1
ATOM 724 C CA . LYS A 1 87 ? -5.481 -7.633 -6.443 1.00 97.56 87 LYS A CA 1
ATOM 725 C C . LYS A 1 87 ? -4.968 -7.251 -7.830 1.00 97.56 87 LYS A C 1
ATOM 727 O O . LYS A 1 87 ? -4.612 -8.141 -8.587 1.00 97.56 87 LYS A O 1
ATOM 732 N N . GLU A 1 88 ? -4.869 -5.957 -8.135 1.00 97.00 88 GLU A N 1
ATOM 733 C CA . GLU A 1 88 ? -4.507 -5.483 -9.479 1.00 97.00 88 GLU A CA 1
ATOM 734 C C . GLU A 1 88 ? -3.127 -4.821 -9.497 1.00 97.00 88 GLU A C 1
ATOM 736 O O . GLU A 1 88 ? -2.226 -5.263 -10.208 1.00 97.00 88 GLU A O 1
ATOM 741 N N . ILE A 1 89 ? -2.911 -3.779 -8.685 1.00 98.00 89 ILE A N 1
ATOM 742 C CA . ILE A 1 89 ? -1.665 -2.994 -8.753 1.00 98.00 89 ILE A CA 1
ATOM 743 C C . ILE A 1 89 ? -0.462 -3.834 -8.322 1.00 98.00 89 ILE A C 1
ATOM 745 O O . ILE A 1 89 ? 0.542 -3.905 -9.029 1.00 98.00 89 ILE A O 1
ATOM 749 N N . LEU A 1 90 ? -0.540 -4.450 -7.146 1.00 98.19 90 LEU A N 1
ATOM 750 C CA . LEU A 1 90 ? 0.577 -5.159 -6.540 1.00 98.19 90 LEU A CA 1
ATOM 751 C C . LEU A 1 90 ? 1.055 -6.342 -7.406 1.00 98.19 90 LEU A C 1
ATOM 753 O O . LEU A 1 90 ? 2.253 -6.382 -7.694 1.00 98.19 90 LEU A O 1
ATOM 757 N N . PRO A 1 91 ? 0.187 -7.248 -7.902 1.00 97.94 91 PRO A N 1
ATOM 758 C CA . PRO A 1 91 ? 0.623 -8.332 -8.782 1.00 97.94 91 PRO A CA 1
ATOM 759 C C . PRO A 1 91 ? 1.228 -7.833 -10.097 1.00 97.94 91 PRO A C 1
ATOM 761 O O . PRO A 1 91 ? 2.249 -8.363 -10.534 1.00 97.94 91 PRO A O 1
ATOM 764 N N . VAL A 1 92 ? 0.669 -6.779 -10.701 1.00 97.69 92 VAL A N 1
ATOM 765 C CA . VAL A 1 92 ? 1.208 -6.212 -11.946 1.00 97.69 92 VAL A CA 1
ATOM 766 C C . VAL A 1 92 ? 2.566 -5.544 -11.712 1.00 97.69 92 VAL A C 1
ATOM 768 O O . VAL A 1 92 ? 3.482 -5.737 -12.510 1.00 97.69 92 VAL A O 1
ATOM 771 N N . LEU A 1 93 ? 2.755 -4.828 -10.598 1.00 97.56 93 LEU A N 1
ATOM 772 C CA . LEU A 1 93 ? 4.069 -4.297 -10.218 1.00 97.56 93 LEU A CA 1
ATOM 773 C C . LEU A 1 93 ? 5.093 -5.416 -10.018 1.00 97.56 93 LEU A C 1
ATOM 775 O O . LEU A 1 93 ? 6.215 -5.303 -10.508 1.00 97.56 93 LEU A O 1
ATOM 779 N N . GLN A 1 94 ? 4.708 -6.502 -9.340 1.00 97.00 94 GLN A N 1
ATOM 780 C CA . GLN A 1 94 ? 5.562 -7.681 -9.181 1.00 97.00 94 GLN A CA 1
ATOM 781 C C . GLN A 1 94 ? 5.924 -8.307 -10.535 1.00 97.00 94 GLN A C 1
ATOM 783 O O . GLN A 1 94 ? 7.065 -8.724 -10.713 1.00 97.00 94 GLN A O 1
ATOM 788 N N . ALA A 1 95 ? 4.996 -8.332 -11.494 1.00 97.00 95 ALA A N 1
ATOM 789 C CA . ALA A 1 95 ? 5.241 -8.862 -12.831 1.00 97.00 95 ALA A CA 1
ATOM 790 C C . ALA A 1 95 ? 6.174 -7.963 -13.663 1.00 97.00 95 ALA A C 1
ATOM 792 O O . ALA A 1 95 ? 7.127 -8.465 -14.260 1.00 97.00 95 ALA A O 1
ATOM 793 N N . ILE A 1 96 ? 5.941 -6.645 -13.686 1.00 96.56 96 ILE A N 1
ATOM 794 C CA . ILE A 1 96 ? 6.794 -5.675 -14.400 1.00 96.56 96 ILE A CA 1
ATOM 795 C C . ILE A 1 96 ? 8.224 -5.728 -13.855 1.00 96.56 96 ILE A C 1
ATOM 797 O O . ILE A 1 96 ? 9.187 -5.763 -14.616 1.00 96.56 96 ILE A O 1
ATOM 801 N N . LEU A 1 97 ? 8.359 -5.751 -12.527 1.00 95.44 97 LEU A N 1
ATOM 802 C CA . LEU A 1 97 ? 9.638 -5.654 -11.825 1.00 95.44 97 LEU A CA 1
ATOM 803 C C . LEU A 1 97 ? 10.232 -7.015 -11.467 1.00 95.44 97 LEU A C 1
ATOM 805 O O . LEU A 1 97 ? 11.185 -7.074 -10.695 1.00 95.44 97 LEU A O 1
ATOM 809 N N . TYR A 1 98 ? 9.715 -8.105 -12.034 1.00 94.88 98 TYR A N 1
ATOM 810 C CA . TYR A 1 98 ? 10.288 -9.432 -11.831 1.00 94.88 98 TYR A CA 1
ATOM 811 C C . TYR A 1 98 ? 11.800 -9.475 -12.130 1.00 94.88 98 TYR A C 1
ATOM 813 O O . TYR A 1 98 ? 12.536 -9.999 -11.301 1.00 94.88 98 TYR A O 1
ATOM 821 N N . PRO A 1 99 ? 12.325 -8.853 -13.208 1.00 94.25 99 PRO A N 1
ATOM 822 C CA . PRO A 1 99 ? 13.770 -8.847 -13.443 1.00 94.25 99 PRO A CA 1
ATOM 823 C C . PRO A 1 99 ? 14.579 -8.090 -12.378 1.00 94.25 99 PRO A C 1
ATOM 825 O O . PRO A 1 99 ? 15.766 -8.347 -12.226 1.00 94.25 99 PRO A O 1
ATOM 828 N N . LEU A 1 100 ? 13.959 -7.176 -11.620 1.00 90.75 100 LEU A N 1
ATOM 829 C CA . LEU A 1 100 ? 14.636 -6.414 -10.567 1.00 90.75 100 LEU A CA 1
ATOM 830 C C . LEU A 1 100 ? 14.951 -7.278 -9.335 1.00 90.75 100 LEU A C 1
ATOM 832 O O . LEU A 1 100 ? 15.797 -6.892 -8.532 1.00 90.75 100 LEU A O 1
ATOM 836 N N . THR A 1 101 ? 14.312 -8.445 -9.165 1.00 87.00 101 THR A N 1
ATOM 837 C CA . THR A 1 101 ? 14.470 -9.266 -7.951 1.00 87.00 101 THR A CA 1
ATOM 838 C C . THR A 1 101 ? 15.902 -9.730 -7.715 1.00 87.00 101 THR A C 1
ATOM 840 O O . THR A 1 101 ? 16.276 -9.930 -6.566 1.00 87.00 101 THR A O 1
ATOM 843 N N . SER A 1 102 ? 16.713 -9.879 -8.766 1.00 83.12 102 SER A N 1
ATOM 844 C CA . SER A 1 102 ? 18.130 -10.248 -8.640 1.00 83.12 102 SER A CA 1
ATOM 845 C C . SER A 1 102 ? 19.011 -9.124 -8.091 1.00 83.12 102 SER A C 1
ATOM 847 O O . SER A 1 102 ? 20.113 -9.398 -7.629 1.00 83.12 102 SER A O 1
ATOM 849 N N . SER A 1 103 ? 18.548 -7.872 -8.154 1.00 83.94 103 SER A N 1
ATOM 850 C CA . SER A 1 103 ? 19.289 -6.690 -7.698 1.00 83.94 103 SER A CA 1
ATOM 851 C C . SER A 1 103 ? 18.822 -6.176 -6.334 1.00 83.94 103 SER A C 1
ATOM 853 O O . SER A 1 103 ? 19.454 -5.277 -5.782 1.00 83.94 103 SER A O 1
ATOM 855 N N . LEU A 1 104 ? 17.706 -6.686 -5.802 1.00 85.00 104 LEU A N 1
ATOM 856 C CA . LEU A 1 104 ? 17.210 -6.289 -4.486 1.00 85.00 104 LEU A CA 1
ATOM 857 C C . LEU A 1 104 ? 18.046 -6.934 -3.374 1.00 85.00 104 LEU A C 1
ATOM 859 O O . LEU A 1 104 ? 18.595 -8.025 -3.530 1.00 85.00 104 LEU A O 1
ATOM 863 N N . SER A 1 105 ? 18.120 -6.255 -2.229 1.00 82.00 105 SER A N 1
ATOM 864 C CA . SER A 1 105 ? 18.748 -6.816 -1.033 1.00 82.00 105 SER A CA 1
ATOM 865 C C . SER A 1 105 ? 17.978 -8.051 -0.540 1.00 82.00 105 SER A C 1
ATOM 867 O O . SER A 1 105 ? 16.783 -8.191 -0.794 1.00 82.00 105 SER A O 1
ATOM 869 N N . LYS A 1 106 ? 18.664 -8.956 0.174 1.00 75.62 106 LYS A N 1
ATOM 870 C CA . LYS A 1 106 ? 18.143 -10.285 0.556 1.00 75.62 106 LYS A CA 1
ATOM 871 C C . LYS A 1 106 ? 16.803 -10.248 1.312 1.00 75.62 106 LYS A C 1
ATOM 873 O O . LYS A 1 106 ? 16.023 -11.188 1.190 1.00 75.62 106 LYS A O 1
ATOM 878 N N . ASP A 1 107 ? 16.532 -9.166 2.037 1.00 79.69 107 ASP A N 1
ATOM 879 C CA . ASP A 1 107 ? 15.327 -9.002 2.858 1.00 79.69 107 ASP A CA 1
ATOM 880 C C . ASP A 1 107 ? 14.272 -8.079 2.211 1.00 79.69 107 ASP A C 1
ATOM 882 O O . ASP A 1 107 ? 13.199 -7.841 2.772 1.00 79.69 107 ASP A O 1
ATOM 886 N N . GLU A 1 108 ? 14.534 -7.568 1.003 1.00 88.31 108 GLU A N 1
ATOM 887 C CA . GLU A 1 108 ? 13.629 -6.682 0.279 1.00 88.31 108 GLU A CA 1
ATOM 888 C C . GLU A 1 108 ? 13.020 -7.369 -0.941 1.00 88.31 108 GLU A C 1
ATOM 890 O O . GLU A 1 108 ? 13.689 -7.961 -1.782 1.00 88.31 108 GLU A O 1
ATOM 895 N N . THR A 1 109 ? 11.706 -7.227 -1.090 1.00 92.69 109 THR A N 1
ATOM 896 C CA . THR A 1 109 ? 10.976 -7.708 -2.261 1.00 92.69 109 THR A CA 1
ATOM 897 C C . THR A 1 109 ? 10.126 -6.578 -2.816 1.00 92.69 109 THR A C 1
ATOM 899 O O . THR A 1 109 ? 9.699 -5.687 -2.079 1.00 92.69 109 THR A O 1
ATOM 902 N N . VAL A 1 110 ? 9.803 -6.632 -4.111 1.00 94.81 110 VAL A N 1
ATOM 903 C CA . VAL A 1 110 ? 8.843 -5.698 -4.732 1.00 94.81 110 VAL A CA 1
ATOM 904 C C . VAL A 1 110 ? 7.553 -5.637 -3.907 1.00 94.81 110 VAL A C 1
ATOM 906 O O . VAL A 1 110 ? 7.017 -4.559 -3.655 1.00 94.81 110 VAL A O 1
ATOM 909 N N . ARG A 1 111 ? 7.102 -6.790 -3.397 1.00 95.81 111 ARG A N 1
ATOM 910 C CA . ARG A 1 111 ? 5.925 -6.902 -2.537 1.00 95.81 111 ARG A CA 1
ATOM 911 C C . ARG A 1 111 ? 6.083 -6.174 -1.207 1.00 95.81 111 ARG A C 1
ATOM 913 O O . ARG A 1 111 ? 5.219 -5.364 -0.880 1.00 95.81 111 ARG A O 1
ATOM 920 N N . SER A 1 112 ? 7.142 -6.452 -0.445 1.00 94.38 112 SER A N 1
ATOM 921 C CA . SER A 1 112 ? 7.336 -5.829 0.870 1.00 94.38 112 SER A CA 1
ATOM 922 C C . SER A 1 112 ? 7.477 -4.314 0.743 1.00 94.38 112 SER A C 1
ATOM 924 O O . SER A 1 112 ? 6.785 -3.589 1.450 1.00 94.38 112 SER A O 1
ATOM 926 N N . LEU A 1 113 ? 8.251 -3.834 -0.234 1.00 94.62 113 LEU A N 1
ATOM 927 C CA . LEU A 1 113 ? 8.422 -2.405 -0.515 1.00 94.62 113 LEU A CA 1
ATOM 928 C C . LEU A 1 113 ? 7.103 -1.722 -0.906 1.00 94.62 113 LEU A C 1
ATOM 930 O O . LEU A 1 113 ? 6.778 -0.648 -0.398 1.00 94.62 113 LEU A O 1
ATOM 934 N N . THR A 1 114 ? 6.309 -2.360 -1.768 1.00 97.06 114 THR A N 1
ATOM 935 C CA . THR A 1 114 ? 5.009 -1.833 -2.214 1.00 97.06 114 THR A CA 1
ATOM 936 C C . THR A 1 114 ? 4.001 -1.758 -1.071 1.00 97.06 114 THR A C 1
ATOM 938 O O . THR A 1 114 ? 3.347 -0.730 -0.890 1.00 97.06 114 THR A O 1
ATOM 941 N N . LEU A 1 115 ? 3.884 -2.825 -0.272 1.00 97.69 115 LEU A N 1
ATOM 942 C CA . LEU A 1 115 ? 2.991 -2.864 0.891 1.00 97.69 115 LEU A CA 1
ATOM 943 C C . LEU A 1 115 ? 3.418 -1.847 1.957 1.00 97.69 115 LEU A C 1
ATOM 945 O O . LEU A 1 115 ? 2.571 -1.156 2.526 1.00 97.69 115 LEU A O 1
ATOM 949 N N . LEU A 1 116 ? 4.727 -1.708 2.183 1.00 95.69 116 LEU A N 1
ATOM 950 C CA . LEU A 1 116 ? 5.289 -0.731 3.110 1.00 95.69 116 LEU A CA 1
ATOM 951 C C . LEU A 1 116 ? 4.933 0.703 2.699 1.00 95.69 116 LEU A C 1
ATOM 953 O O . LEU A 1 116 ? 4.479 1.500 3.525 1.00 95.69 116 LEU A O 1
ATOM 957 N N . ALA A 1 117 ? 5.083 1.022 1.412 1.00 96.94 117 ALA A N 1
ATOM 958 C CA . ALA A 1 117 ? 4.713 2.320 0.866 1.00 96.94 117 ALA A CA 1
ATOM 959 C C . ALA A 1 117 ? 3.201 2.585 0.989 1.00 96.94 117 ALA A C 1
ATOM 961 O O . ALA A 1 117 ? 2.815 3.683 1.392 1.00 96.94 117 ALA A O 1
ATOM 962 N N . PHE A 1 118 ? 2.343 1.590 0.736 1.00 98.25 118 PHE A N 1
ATOM 963 C CA . PHE A 1 118 ? 0.893 1.731 0.920 1.00 98.25 118 PHE A CA 1
ATOM 964 C C . PHE A 1 118 ? 0.528 2.034 2.376 1.00 98.25 118 PHE A C 1
ATOM 966 O O . PHE A 1 118 ? -0.195 2.993 2.653 1.00 98.25 118 PHE A O 1
ATOM 973 N N . ARG A 1 119 ? 1.099 1.283 3.326 1.00 97.44 119 ARG A N 1
ATOM 974 C CA . ARG A 1 119 ? 0.924 1.530 4.762 1.00 97.44 119 ARG A CA 1
ATOM 975 C C . ARG A 1 119 ? 1.331 2.958 5.134 1.00 97.44 119 ARG A C 1
ATOM 977 O O . ARG A 1 119 ? 0.542 3.689 5.726 1.00 97.44 119 ARG A O 1
ATOM 984 N N . ASN A 1 120 ? 2.549 3.363 4.774 1.00 96.19 120 ASN A N 1
ATOM 985 C CA . ASN A 1 120 ? 3.151 4.612 5.247 1.00 96.19 120 ASN A CA 1
ATOM 986 C C . ASN A 1 120 ? 2.585 5.868 4.563 1.00 96.19 120 ASN A C 1
ATOM 988 O O . ASN A 1 120 ? 2.543 6.932 5.185 1.00 96.19 120 ASN A O 1
ATOM 992 N N . ILE A 1 121 ? 2.189 5.769 3.290 1.00 97.69 121 ILE A N 1
ATOM 993 C CA . ILE A 1 121 ? 1.791 6.924 2.471 1.00 97.69 121 ILE A CA 1
ATOM 994 C C . ILE A 1 121 ? 0.274 7.024 2.320 1.00 97.69 121 ILE A C 1
ATOM 996 O O . ILE A 1 121 ? -0.212 8.144 2.192 1.00 97.69 121 ILE A O 1
ATOM 1000 N N . VAL A 1 122 ? -0.465 5.910 2.356 1.00 98.38 122 VAL A N 1
ATOM 1001 C CA . VAL A 1 122 ? -1.930 5.894 2.212 1.00 98.38 122 VAL A CA 1
ATOM 1002 C C . VAL A 1 122 ? -2.591 5.717 3.575 1.00 98.38 122 VAL A C 1
ATOM 1004 O O . VAL A 1 122 ? -3.150 6.673 4.104 1.00 98.38 122 VAL A O 1
ATOM 1007 N N . VAL A 1 123 ? -2.467 4.531 4.182 1.00 98.19 123 VAL A N 1
ATOM 1008 C CA . VAL A 1 123 ? -3.238 4.148 5.382 1.00 98.19 123 VAL A CA 1
ATOM 1009 C C . VAL A 1 123 ? -2.946 5.062 6.569 1.00 98.19 123 VAL A C 1
ATOM 1011 O O . VAL A 1 123 ? -3.863 5.605 7.171 1.00 98.19 123 VAL A O 1
ATOM 1014 N N . LEU A 1 124 ? -1.668 5.287 6.885 1.00 97.06 124 LEU A N 1
ATOM 1015 C CA . LEU A 1 124 ? -1.263 6.111 8.032 1.00 97.06 124 LEU A CA 1
ATOM 1016 C C . LEU A 1 124 ? -1.366 7.626 7.779 1.00 97.06 124 LEU A C 1
ATOM 1018 O O . LEU A 1 124 ? -0.952 8.420 8.627 1.00 97.06 124 LEU A O 1
ATOM 1022 N N . LYS A 1 125 ? -1.852 8.041 6.603 1.00 97.56 125 LYS A N 1
ATOM 1023 C CA . LYS A 1 125 ? -2.007 9.452 6.212 1.00 97.56 125 LYS A CA 1
ATOM 1024 C C . LYS A 1 125 ? -3.459 9.869 5.992 1.00 97.56 125 LYS A C 1
ATOM 1026 O O . LYS A 1 125 ? -3.688 11.042 5.718 1.00 97.56 125 LYS A O 1
ATOM 1031 N N . VAL A 1 126 ? -4.405 8.944 6.122 1.00 97.38 126 VAL A N 1
ATOM 1032 C CA . VAL A 1 126 ? -5.842 9.234 6.194 1.00 97.38 126 VAL A CA 1
ATOM 1033 C C . VAL A 1 126 ? -6.325 9.082 7.638 1.00 97.38 126 VAL A C 1
ATOM 1035 O O . VAL A 1 126 ? -5.675 8.411 8.442 1.00 97.38 126 VAL A O 1
ATOM 1038 N N . SER A 1 127 ? -7.468 9.678 7.976 1.00 96.25 127 SER A N 1
ATOM 1039 C CA . SER A 1 127 ? -8.079 9.643 9.316 1.00 96.25 127 SER A CA 1
ATOM 1040 C C . SER A 1 127 ? -8.774 8.305 9.629 1.00 96.25 127 SER A C 1
ATOM 1042 O O . SER A 1 127 ? -9.908 8.248 10.104 1.00 96.25 127 SER A O 1
ATOM 1044 N N . ILE A 1 128 ? -8.104 7.181 9.336 1.00 97.25 128 ILE A N 1
ATOM 1045 C CA . ILE A 1 128 ? -8.654 5.831 9.553 1.00 97.25 128 ILE A CA 1
ATOM 1046 C C . ILE A 1 128 ? -8.928 5.562 11.037 1.00 97.25 128 ILE A C 1
ATOM 1048 O O . ILE A 1 128 ? -9.893 4.876 11.365 1.00 97.25 128 ILE A O 1
ATOM 1052 N N . LYS A 1 129 ? -8.104 6.104 11.944 1.00 95.69 129 LYS A N 1
ATOM 1053 C CA . LYS A 1 129 ? -8.292 5.931 13.388 1.00 95.69 129 LYS A CA 1
ATOM 1054 C C . LYS A 1 129 ? -9.630 6.527 13.820 1.00 95.69 129 LYS A C 1
ATOM 1056 O O . LYS A 1 129 ? -10.432 5.837 14.441 1.00 95.69 129 LYS A O 1
ATOM 1061 N N . GLU A 1 130 ? -9.872 7.775 13.439 1.00 96.31 130 GLU A N 1
ATOM 1062 C CA . GLU A 1 130 ? -11.092 8.517 13.742 1.00 96.31 130 GLU A CA 1
ATOM 1063 C C . GLU A 1 130 ? -12.308 7.844 13.090 1.00 96.31 130 GLU A C 1
ATOM 1065 O O . GLU A 1 130 ? -13.350 7.685 13.723 1.00 96.31 130 GLU A O 1
ATOM 1070 N N . ALA A 1 131 ? -12.163 7.355 11.855 1.00 96.94 131 ALA A N 1
ATOM 1071 C CA . ALA A 1 131 ? -13.222 6.621 11.173 1.00 96.94 131 ALA A CA 1
ATOM 1072 C C . ALA A 1 131 ? -13.607 5.317 11.895 1.00 96.94 131 ALA A C 1
ATOM 1074 O O . ALA A 1 131 ? -14.794 5.071 12.108 1.00 96.94 131 ALA A O 1
ATOM 1075 N N . LEU A 1 132 ? -12.631 4.520 12.345 1.00 95.56 132 LEU A N 1
ATOM 1076 C CA . LEU A 1 132 ? -12.879 3.308 13.141 1.00 95.56 132 LEU A CA 1
ATOM 1077 C C . LEU A 1 132 ? -13.491 3.617 14.517 1.00 95.56 132 LEU A C 1
ATOM 1079 O O . LEU A 1 132 ? -14.224 2.792 15.065 1.00 95.56 132 LEU A O 1
ATOM 1083 N N . GLU A 1 133 ? -13.178 4.770 15.106 1.00 94.31 133 GLU A N 1
ATOM 1084 C CA . GLU A 1 133 ? -13.762 5.227 16.374 1.00 94.31 133 GLU A CA 1
ATOM 1085 C C . GLU A 1 133 ? -15.211 5.707 16.202 1.00 94.31 133 GLU A C 1
ATOM 1087 O O . GLU A 1 133 ? -16.013 5.548 17.118 1.00 94.31 133 GLU A O 1
ATOM 1092 N N . SER A 1 134 ? -15.561 6.225 15.022 1.00 94.69 134 SER A N 1
ATOM 1093 C CA . SER A 1 134 ? -16.889 6.779 14.728 1.00 94.69 134 SER A CA 1
ATOM 1094 C C . SER A 1 134 ? -17.977 5.752 14.384 1.00 94.69 134 SER A C 1
ATOM 1096 O O . SER A 1 134 ? -19.145 6.123 14.296 1.00 94.69 134 SER A O 1
ATOM 1098 N N . VAL A 1 135 ? -17.623 4.476 14.178 1.00 92.69 135 VAL A N 1
ATOM 1099 C CA . VAL A 1 135 ? -18.569 3.418 13.773 1.00 92.69 135 VAL A CA 1
ATOM 1100 C C . VAL A 1 135 ? -18.442 2.170 14.649 1.00 92.69 135 VAL A C 1
ATOM 1102 O O . VAL A 1 135 ? -17.390 1.912 15.247 1.00 92.69 135 VAL A O 1
ATOM 1105 N N . ASN A 1 136 ? -19.510 1.370 14.733 1.00 91.75 136 ASN A N 1
ATOM 1106 C CA . ASN A 1 136 ? -19.475 0.128 15.501 1.00 91.75 136 ASN A CA 1
ATOM 1107 C C . ASN A 1 136 ? -18.584 -0.908 14.811 1.00 91.75 136 ASN A C 1
ATOM 1109 O O . ASN A 1 136 ? -18.509 -0.973 13.587 1.00 91.75 136 ASN A O 1
ATOM 1113 N N . LYS A 1 137 ? -17.948 -1.783 15.601 1.00 89.50 137 LYS A N 1
ATOM 1114 C CA . LYS A 1 137 ? -17.050 -2.823 15.065 1.00 89.50 137 LYS A CA 1
ATOM 1115 C C . LYS A 1 137 ? -17.737 -3.764 14.067 1.00 89.50 137 LYS A C 1
ATOM 1117 O O . LYS A 1 137 ? -17.085 -4.227 13.138 1.00 89.50 137 LYS A O 1
ATOM 1122 N N . CYS A 1 138 ? -19.032 -4.034 14.248 1.00 89.06 138 CYS A N 1
ATOM 1123 C CA . CYS A 1 138 ? -19.817 -4.880 13.343 1.00 89.06 138 CYS A CA 1
ATOM 1124 C C . CYS A 1 138 ? -19.978 -4.274 11.940 1.00 89.06 138 CYS A C 1
ATOM 1126 O O . CYS A 1 138 ? -20.237 -5.014 10.997 1.00 89.06 138 CYS A O 1
ATOM 1128 N N . ASP A 1 139 ? -19.790 -2.958 11.808 1.00 91.38 139 ASP A N 1
ATOM 1129 C CA . ASP A 1 139 ? -19.943 -2.221 10.553 1.00 91.38 139 ASP A CA 1
ATOM 1130 C C . ASP A 1 139 ? -18.608 -2.063 9.806 1.00 91.38 139 ASP A C 1
ATOM 1132 O O . ASP A 1 139 ? -18.556 -1.461 8.732 1.00 91.38 139 ASP A O 1
ATOM 1136 N N . TYR A 1 140 ? -17.501 -2.579 10.358 1.00 94.06 140 TYR A N 1
ATOM 1137 C CA . TYR A 1 140 ? -16.200 -2.517 9.697 1.00 94.06 140 TYR A CA 1
ATOM 1138 C C . TYR A 1 140 ? -16.208 -3.372 8.421 1.00 94.06 140 TYR A C 1
ATOM 1140 O O . TYR A 1 140 ? -16.484 -4.574 8.490 1.00 94.06 140 TYR A O 1
ATOM 1148 N N . PRO A 1 141 ? -15.834 -2.809 7.257 1.00 96.25 141 PRO A N 1
ATOM 1149 C CA . PRO A 1 141 ? -15.675 -3.598 6.045 1.00 96.25 141 PRO A CA 1
ATOM 1150 C C . PRO A 1 141 ? -14.630 -4.720 6.244 1.00 96.25 141 PRO A C 1
ATOM 1152 O O . PRO A 1 141 ? -13.534 -4.444 6.745 1.00 96.25 141 PRO A O 1
ATOM 1155 N N . PRO A 1 142 ? -14.895 -5.979 5.834 1.00 95.56 142 PRO A N 1
ATOM 1156 C CA . PRO A 1 142 ? -13.977 -7.103 6.070 1.00 95.56 142 PRO A CA 1
ATOM 1157 C C . PRO A 1 142 ? -12.572 -6.905 5.481 1.00 95.56 142 PRO A C 1
ATOM 1159 O O . PRO A 1 142 ? -11.572 -7.366 6.039 1.00 95.56 142 PRO A O 1
ATOM 1162 N N . ASN A 1 143 ? -12.491 -6.191 4.358 1.00 96.81 143 ASN A N 1
ATOM 1163 C CA . ASN A 1 143 ? -11.240 -5.855 3.686 1.00 96.81 143 ASN A CA 1
ATOM 1164 C C . ASN A 1 143 ? -10.366 -4.884 4.501 1.00 96.81 143 ASN A C 1
ATOM 1166 O O . ASN A 1 143 ? -9.148 -4.946 4.367 1.00 96.81 143 ASN A O 1
ATOM 1170 N N . ILE A 1 144 ? -10.924 -4.072 5.410 1.00 98.00 144 ILE A N 1
ATOM 1171 C CA . ILE A 1 144 ? -10.133 -3.246 6.337 1.00 98.00 144 ILE A CA 1
ATOM 1172 C C . ILE A 1 144 ? -9.380 -4.122 7.338 1.00 98.00 144 ILE A C 1
ATOM 1174 O O . ILE A 1 144 ? -8.172 -3.952 7.520 1.00 98.00 144 ILE A O 1
ATOM 1178 N N . SER A 1 145 ? -10.057 -5.096 7.947 1.00 95.81 145 SER A N 1
ATOM 1179 C CA . SER A 1 145 ? -9.419 -6.038 8.874 1.00 95.81 145 SER A CA 1
ATOM 1180 C C . SER A 1 145 ? -8.331 -6.849 8.169 1.00 95.81 145 SER A C 1
ATOM 1182 O O . SER A 1 145 ? -7.209 -6.950 8.662 1.00 95.81 145 SER A O 1
ATOM 1184 N N . GLN A 1 146 ? -8.633 -7.369 6.976 1.00 97.12 146 GLN A N 1
ATOM 1185 C CA . GLN A 1 146 ? -7.676 -8.129 6.171 1.00 97.12 146 GLN A CA 1
ATOM 1186 C C . GLN A 1 146 ? -6.474 -7.273 5.734 1.00 97.12 146 GLN A C 1
ATOM 1188 O O . GLN A 1 146 ? -5.335 -7.729 5.849 1.00 97.12 146 GLN A O 1
ATOM 1193 N N . MET A 1 147 ? -6.695 -6.020 5.325 1.00 98.44 147 MET A N 1
ATOM 1194 C CA . MET A 1 147 ? -5.636 -5.059 5.012 1.00 98.44 147 MET A CA 1
ATOM 1195 C C . MET A 1 147 ? -4.700 -4.844 6.201 1.00 98.44 147 MET A C 1
ATOM 1197 O O . MET A 1 147 ? -3.490 -5.026 6.072 1.00 98.44 147 MET A O 1
ATOM 1201 N N . LEU A 1 148 ? -5.240 -4.463 7.362 1.00 97.44 148 LEU A N 1
ATOM 1202 C CA . LEU A 1 148 ? -4.436 -4.153 8.546 1.00 97.44 148 LEU A CA 1
ATOM 1203 C C . LEU A 1 148 ? -3.632 -5.377 9.008 1.00 97.44 148 LEU A C 1
ATOM 1205 O O . LEU A 1 148 ? -2.442 -5.249 9.300 1.00 97.44 148 LEU A O 1
ATOM 1209 N N . LEU A 1 149 ? -4.240 -6.567 8.975 1.00 95.88 149 LEU A N 1
ATOM 1210 C CA . LEU A 1 149 ? -3.572 -7.831 9.288 1.00 95.88 149 LEU A CA 1
ATOM 1211 C C . LEU A 1 149 ? -2.431 -8.174 8.322 1.00 95.88 149 LEU A C 1
ATOM 1213 O O . LEU A 1 149 ? -1.434 -8.757 8.740 1.00 95.88 149 LEU A O 1
ATOM 1217 N N . ILE A 1 150 ? -2.551 -7.835 7.038 1.00 97.12 150 ILE A N 1
ATOM 1218 C CA . ILE A 1 150 ? -1.470 -8.046 6.066 1.00 97.12 150 ILE A CA 1
ATOM 1219 C C . ILE A 1 150 ? -0.357 -7.027 6.291 1.00 97.12 150 ILE A C 1
ATOM 1221 O O . ILE A 1 150 ? 0.816 -7.397 6.356 1.00 97.12 150 ILE A O 1
ATOM 1225 N N . LEU A 1 151 ? -0.705 -5.749 6.448 1.00 96.81 151 LEU A N 1
ATOM 1226 C CA . LEU A 1 151 ? 0.274 -4.677 6.616 1.00 96.81 151 LEU A CA 1
ATOM 1227 C C . LEU A 1 151 ? 1.080 -4.809 7.916 1.00 96.81 151 LEU A C 1
ATOM 1229 O O . LEU A 1 151 ? 2.227 -4.368 7.945 1.00 96.81 151 LEU A O 1
ATOM 1233 N N . GLN A 1 152 ? 0.530 -5.442 8.963 1.00 93.19 152 GLN A N 1
ATOM 1234 C CA . GLN A 1 152 ? 1.242 -5.645 10.236 1.00 93.19 152 GLN A CA 1
ATOM 1235 C C . GLN A 1 152 ? 2.453 -6.573 10.085 1.00 93.19 152 GLN A C 1
ATOM 1237 O O . GLN A 1 152 ? 3.413 -6.474 10.842 1.00 93.19 152 GLN A O 1
ATOM 1242 N N . SER A 1 153 ? 2.401 -7.489 9.112 1.00 90.38 153 SER A N 1
ATOM 1243 C CA . SER A 1 153 ? 3.471 -8.459 8.872 1.00 90.38 153 SER A CA 1
ATOM 1244 C C . SER A 1 153 ? 4.697 -7.819 8.216 1.00 90.38 153 SER A C 1
ATOM 1246 O O . SER A 1 153 ? 5.779 -8.405 8.216 1.00 90.38 153 SER A O 1
ATOM 1248 N N . ILE A 1 154 ? 4.542 -6.606 7.675 1.00 91.19 154 ILE A N 1
ATOM 1249 C CA . ILE A 1 154 ? 5.586 -5.896 6.945 1.00 91.19 154 ILE A CA 1
ATOM 1250 C C . ILE A 1 154 ? 6.442 -5.087 7.920 1.00 91.19 154 ILE A C 1
ATOM 1252 O O . ILE A 1 154 ? 5.955 -4.191 8.616 1.00 91.19 154 ILE A O 1
ATOM 1256 N N . GLN A 1 155 ? 7.737 -5.396 7.943 1.00 83.06 155 GLN A N 1
ATOM 1257 C CA . GLN A 1 155 ? 8.718 -4.712 8.779 1.00 83.06 155 GLN A CA 1
ATOM 1258 C C . GLN A 1 155 ? 9.197 -3.413 8.122 1.00 83.06 155 GLN A C 1
ATOM 1260 O O . GLN A 1 155 ? 9.326 -3.337 6.901 1.00 83.06 155 GLN A O 1
ATOM 1265 N N . ASP A 1 156 ? 9.459 -2.389 8.936 1.00 79.88 156 ASP A N 1
ATOM 1266 C CA . ASP A 1 156 ? 10.323 -1.288 8.513 1.00 79.88 156 ASP A CA 1
ATOM 1267 C C . ASP A 1 156 ? 11.789 -1.714 8.575 1.00 79.88 156 ASP A C 1
ATOM 1269 O O . ASP A 1 156 ? 12.167 -2.586 9.355 1.00 79.88 156 ASP A O 1
ATOM 1273 N N . ASN A 1 157 ? 12.635 -0.994 7.842 1.00 71.12 157 ASN A N 1
ATOM 1274 C CA . ASN A 1 157 ? 14.091 -1.112 7.960 1.00 71.12 157 ASN A CA 1
ATOM 1275 C C . ASN A 1 157 ? 14.618 -0.553 9.302 1.00 71.12 157 ASN A C 1
ATOM 1277 O O . ASN A 1 157 ? 15.801 -0.678 9.603 1.00 71.12 157 ASN A O 1
ATOM 1281 N N . VAL A 1 158 ? 13.751 0.085 10.100 1.00 72.38 158 VAL A N 1
ATOM 1282 C CA . VAL A 1 158 ? 14.071 0.683 11.401 1.00 72.38 158 VAL A CA 1
ATOM 1283 C C . VAL A 1 158 ? 13.353 -0.096 12.497 1.00 72.38 158 VAL A C 1
ATOM 1285 O O . VAL A 1 158 ? 12.125 -0.185 12.499 1.00 72.38 158 VAL A O 1
ATOM 1288 N N . PHE A 1 159 ? 14.122 -0.630 13.444 1.00 68.62 159 PHE A N 1
ATOM 1289 C CA . PHE A 1 159 ? 13.590 -1.282 14.639 1.00 68.62 159 PHE A CA 1
ATOM 1290 C C . PHE A 1 159 ? 12.732 -0.295 15.451 1.00 68.62 159 PHE A C 1
ATOM 1292 O O . PHE A 1 159 ? 13.185 0.814 15.730 1.00 68.62 159 PHE A O 1
ATOM 1299 N N . LEU A 1 160 ? 11.519 -0.708 15.848 1.00 72.31 160 LEU A N 1
ATOM 1300 C CA . LEU A 1 160 ? 10.566 0.094 16.638 1.00 72.31 160 LEU A CA 1
ATOM 1301 C C . LEU A 1 160 ? 10.140 1.397 15.946 1.00 72.31 160 LEU A C 1
ATOM 1303 O O . LEU A 1 160 ? 10.222 2.484 16.521 1.00 72.31 160 LEU A O 1
ATOM 1307 N N . SER A 1 161 ? 9.677 1.302 14.700 1.00 83.88 161 SER A N 1
ATOM 1308 C CA . SER A 1 161 ? 9.225 2.489 13.980 1.00 83.88 161 SER A CA 1
ATOM 1309 C C . SER A 1 161 ? 7.905 3.039 14.550 1.00 83.88 161 SER A C 1
ATOM 1311 O O . SER A 1 161 ? 6.970 2.305 14.881 1.00 83.88 161 SER A O 1
ATOM 1313 N N . GLU A 1 162 ? 7.771 4.367 14.579 1.00 87.94 162 GLU A N 1
ATOM 1314 C CA . GLU A 1 162 ? 6.507 5.043 14.916 1.00 87.94 162 GLU A CA 1
ATOM 1315 C C . GLU A 1 162 ? 5.342 4.597 14.015 1.00 87.94 162 GLU A C 1
ATOM 1317 O O . GLU A 1 162 ? 4.191 4.523 14.447 1.00 87.94 162 GLU A O 1
ATOM 1322 N N . ASN A 1 163 ? 5.624 4.269 12.752 1.00 91.75 163 ASN A N 1
ATOM 1323 C CA . ASN A 1 163 ? 4.608 3.799 11.815 1.00 91.75 163 ASN A CA 1
ATOM 1324 C C . ASN A 1 163 ? 4.118 2.387 12.165 1.00 91.75 163 ASN A C 1
ATOM 1326 O O . ASN A 1 163 ? 2.918 2.129 12.066 1.00 91.75 163 ASN A O 1
ATOM 1330 N N . GLN A 1 164 ? 5.009 1.499 12.618 1.00 90.56 164 GLN A N 1
ATOM 1331 C CA . GLN A 1 164 ? 4.643 0.174 13.127 1.00 90.56 164 GLN A CA 1
ATOM 1332 C C . GLN A 1 164 ? 3.738 0.292 14.347 1.00 90.56 164 GLN A C 1
ATOM 1334 O O . GLN A 1 164 ? 2.697 -0.358 14.389 1.00 90.56 164 GLN A O 1
ATOM 1339 N N . PHE A 1 165 ? 4.061 1.173 15.294 1.00 90.06 165 PHE A N 1
ATOM 1340 C CA . PHE A 1 165 ? 3.219 1.368 16.474 1.00 90.06 165 PHE A CA 1
ATOM 1341 C C . PHE A 1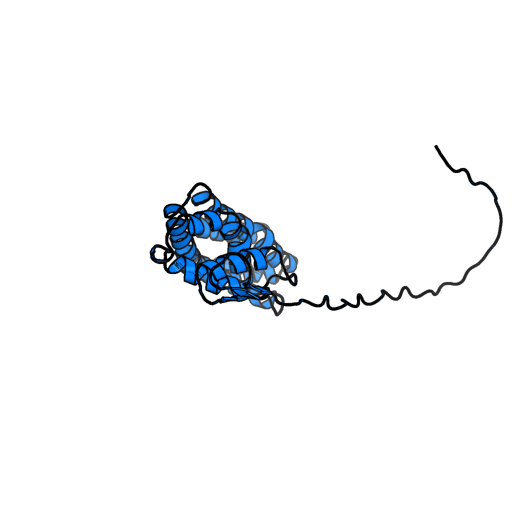 165 ? 1.863 1.981 16.145 1.00 90.06 165 PHE A C 1
ATOM 1343 O O . PHE A 1 165 ? 0.852 1.556 16.701 1.00 90.06 165 PHE A O 1
ATOM 1350 N N . LYS A 1 166 ? 1.807 2.949 15.224 1.00 93.62 166 LYS A N 1
ATOM 1351 C CA . LYS A 1 166 ? 0.527 3.487 14.743 1.00 93.62 166 LYS A CA 1
ATOM 1352 C C . LYS A 1 166 ? -0.323 2.395 14.105 1.00 93.62 166 LYS A C 1
ATOM 1354 O O . LYS A 1 166 ? -1.510 2.314 14.409 1.00 93.62 166 LYS A O 1
ATOM 1359 N N . LEU A 1 167 ? 0.278 1.539 13.277 1.00 95.25 167 LEU A N 1
ATOM 1360 C CA . LEU A 1 167 ? -0.433 0.411 12.686 1.00 95.25 167 LEU A CA 1
ATOM 1361 C C . LEU A 1 167 ? -0.889 -0.598 13.752 1.00 95.25 167 LEU A C 1
ATOM 1363 O O . LEU A 1 167 ? -2.028 -1.044 13.701 1.00 95.25 167 LEU A O 1
ATOM 1367 N N . GLU A 1 168 ? -0.047 -0.916 14.737 1.00 94.00 168 GLU A N 1
ATOM 1368 C CA . GLU A 1 168 ? -0.370 -1.842 15.830 1.00 94.00 168 GLU A CA 1
ATOM 1369 C C . GLU A 1 168 ? -1.648 -1.426 16.569 1.00 94.00 168 GLU A C 1
ATOM 1371 O O . GLU A 1 168 ? -2.522 -2.257 16.810 1.00 94.00 168 GLU A O 1
ATOM 1376 N N . LYS A 1 169 ? -1.804 -0.126 16.856 1.00 93.62 169 LYS A N 1
ATOM 1377 C CA . LYS A 1 169 ? -3.024 0.414 17.476 1.00 93.62 169 LYS A CA 1
ATOM 1378 C C . LYS A 1 169 ? -4.264 0.229 16.597 1.00 93.62 169 LYS A C 1
ATOM 1380 O O . LYS A 1 169 ? -5.342 -0.056 17.113 1.00 93.62 169 LYS A O 1
ATOM 1385 N N . LEU A 1 170 ? -4.125 0.380 15.278 1.00 95.69 170 LEU A N 1
ATOM 1386 C CA . LEU A 1 170 ? -5.222 0.147 14.332 1.00 95.69 170 LEU A CA 1
ATOM 1387 C C . LEU A 1 170 ? -5.606 -1.336 14.282 1.00 95.69 170 LEU A C 1
ATOM 1389 O O . LEU A 1 170 ? -6.792 -1.659 14.294 1.00 95.69 170 LEU A O 1
ATOM 1393 N N . VAL A 1 171 ? -4.624 -2.242 14.280 1.00 95.62 171 VAL A N 1
ATOM 1394 C CA . VAL A 1 171 ? -4.880 -3.690 14.316 1.00 95.62 171 VAL A CA 1
ATOM 1395 C C . VAL A 1 171 ? -5.593 -4.080 15.609 1.00 95.62 171 VAL A C 1
ATOM 1397 O O . VAL A 1 171 ? -6.611 -4.764 15.553 1.00 95.62 171 VAL A O 1
ATOM 1400 N N . ALA A 1 172 ? -5.122 -3.586 16.757 1.00 94.56 172 ALA A N 1
ATOM 1401 C CA . ALA A 1 172 ? -5.755 -3.821 18.054 1.00 94.56 172 ALA A CA 1
ATOM 1402 C C . ALA A 1 172 ? -7.221 -3.360 18.095 1.00 94.56 172 ALA A C 1
ATOM 1404 O O . ALA A 1 172 ? -8.024 -3.890 18.858 1.00 94.56 172 ALA A O 1
ATOM 1405 N N . ARG A 1 173 ? -7.603 -2.380 17.267 1.00 92.56 173 ARG A N 1
ATOM 1406 C CA . ARG A 1 173 ? -8.991 -1.918 17.186 1.00 92.56 173 ARG A CA 1
ATOM 1407 C C . ARG A 1 173 ? -9.894 -2.919 16.465 1.00 92.56 173 ARG A C 1
ATOM 1409 O O . ARG A 1 173 ? -11.024 -3.142 16.916 1.00 92.56 173 ARG A O 1
ATOM 1416 N N . VAL A 1 174 ? -9.402 -3.507 15.373 1.00 93.19 174 VAL A N 1
ATOM 1417 C CA . VAL A 1 174 ? -10.171 -4.418 14.509 1.00 93.19 174 VAL A CA 1
ATOM 1418 C C . VAL A 1 174 ? -10.065 -5.887 14.931 1.00 93.19 174 VAL A C 1
ATOM 1420 O O . VAL A 1 174 ? -10.974 -6.658 14.643 1.00 93.19 174 VAL A O 1
ATOM 1423 N N . ILE A 1 175 ? -9.018 -6.266 15.669 1.00 92.25 175 ILE A N 1
ATOM 1424 C CA . ILE A 1 175 ? -8.807 -7.610 16.224 1.00 92.25 175 ILE A CA 1
ATOM 1425 C C . ILE A 1 175 ? -8.781 -7.530 17.747 1.00 92.25 175 ILE A C 1
ATOM 1427 O O . ILE A 1 175 ? -7.991 -6.788 18.321 1.00 92.25 175 ILE A O 1
ATOM 1431 N N . CYS A 1 176 ? -9.638 -8.301 18.413 1.00 88.56 176 CYS A N 1
ATOM 1432 C CA . CYS A 1 176 ? -9.699 -8.352 19.868 1.00 88.56 176 CYS A CA 1
ATOM 1433 C C . CYS A 1 176 ? -9.982 -9.789 20.338 1.00 88.56 176 CYS A C 1
ATOM 1435 O O . CYS A 1 176 ? -10.978 -10.363 19.895 1.00 88.56 176 CYS A O 1
ATOM 1437 N N . PRO A 1 177 ? -9.170 -10.354 21.250 1.00 92.88 177 PRO A N 1
ATOM 1438 C CA . PRO A 1 177 ? -7.952 -9.771 21.824 1.00 92.88 177 PRO A CA 1
ATOM 1439 C C . PRO A 1 177 ? -6.796 -9.709 20.812 1.00 92.88 177 PRO A C 1
ATOM 1441 O O . PRO A 1 177 ? -6.789 -10.445 19.826 1.00 92.88 177 PRO A O 1
ATOM 1444 N N . TYR A 1 178 ? -5.807 -8.848 21.058 1.00 94.06 178 TYR A N 1
ATOM 1445 C CA . TYR A 1 178 ? -4.633 -8.715 20.190 1.00 94.06 178 TYR A CA 1
ATOM 1446 C C . TYR A 1 178 ? -3.338 -8.588 20.996 1.00 94.06 178 TYR A C 1
ATOM 1448 O O . TYR A 1 178 ? -3.272 -7.848 21.974 1.00 94.06 178 TYR A O 1
ATOM 1456 N N . LEU A 1 179 ? -2.295 -9.309 20.584 1.00 93.00 179 LEU A N 1
ATOM 1457 C CA . LEU A 1 179 ? -0.970 -9.266 21.199 1.00 93.00 179 LEU A CA 1
ATOM 1458 C C . LEU A 1 179 ? 0.017 -8.628 20.217 1.00 93.00 179 LEU A C 1
ATOM 1460 O O . LEU A 1 179 ? 0.426 -9.258 19.245 1.00 93.00 179 LEU A O 1
ATOM 1464 N N . GLY A 1 180 ? 0.371 -7.371 20.476 1.00 90.12 180 GLY A N 1
ATOM 1465 C CA . GLY A 1 180 ? 1.325 -6.600 19.685 1.00 90.12 180 GLY A CA 1
ATOM 1466 C C . GLY A 1 180 ? 2.708 -6.523 20.331 1.00 90.12 180 GLY A C 1
ATOM 1467 O O . GLY A 1 180 ? 2.939 -7.030 21.430 1.00 90.12 180 GLY A O 1
ATOM 1468 N N . GLN A 1 181 ? 3.632 -5.822 19.675 1.00 88.12 181 GLN A N 1
ATOM 1469 C CA . GLN A 1 181 ? 4.996 -5.624 20.167 1.00 88.12 181 GLN A CA 1
ATOM 1470 C C . GLN A 1 181 ? 5.027 -4.799 21.458 1.00 88.12 181 GLN A C 1
ATOM 1472 O O . GLN A 1 181 ? 5.914 -4.991 22.291 1.00 88.12 181 GLN A O 1
ATOM 1477 N N . ARG A 1 182 ? 4.061 -3.889 21.654 1.00 89.12 182 ARG A N 1
ATOM 1478 C CA . ARG A 1 182 ? 3.985 -3.082 22.881 1.00 89.12 182 ARG A CA 1
ATOM 1479 C C . ARG A 1 182 ? 3.223 -3.767 24.012 1.00 89.12 182 ARG A C 1
ATOM 1481 O O . ARG A 1 182 ? 3.284 -3.270 25.139 1.00 89.12 182 ARG A O 1
ATOM 1488 N N . GLY A 1 183 ? 2.507 -4.863 23.753 1.00 92.00 183 GLY A N 1
ATOM 1489 C CA . GLY A 1 183 ? 1.715 -5.524 24.785 1.00 92.00 183 GLY A CA 1
ATOM 1490 C C . GLY A 1 183 ? 0.432 -6.198 24.327 1.00 92.00 183 GLY A C 1
ATOM 1491 O O . GLY A 1 183 ? 0.153 -6.328 23.139 1.00 92.00 183 GLY A O 1
ATOM 1492 N N . PHE A 1 184 ? -0.351 -6.622 25.314 1.00 93.56 184 PHE A N 1
ATOM 1493 C CA . PHE A 1 184 ? -1.676 -7.202 25.121 1.00 93.56 184 PHE A CA 1
ATOM 1494 C C . PHE A 1 184 ? -2.749 -6.108 25.115 1.00 93.56 184 PHE A C 1
ATOM 1496 O O . PHE A 1 184 ? -2.768 -5.251 26.001 1.00 93.56 184 PHE A O 1
ATOM 1503 N N . TYR A 1 185 ? -3.643 -6.170 24.135 1.00 94.31 185 TYR A N 1
ATOM 1504 C CA . TYR A 1 185 ? -4.736 -5.242 23.882 1.00 94.31 185 TYR A CA 1
ATOM 1505 C C . TYR A 1 185 ? -6.080 -5.970 23.985 1.00 94.31 185 TYR A C 1
ATOM 1507 O O . TYR A 1 185 ? -6.265 -7.058 23.437 1.00 94.31 185 TYR A O 1
ATOM 1515 N N . ASP A 1 186 ? -7.045 -5.316 24.622 1.00 90.38 186 ASP A N 1
ATOM 1516 C CA . ASP A 1 186 ? -8.443 -5.741 24.765 1.00 90.38 186 ASP A CA 1
ATOM 1517 C C . ASP A 1 186 ? -9.390 -4.979 23.815 1.00 90.38 186 ASP A C 1
ATOM 1519 O O . ASP A 1 186 ? -10.589 -4.852 24.056 1.00 90.38 186 ASP A O 1
ATOM 1523 N N . GLY A 1 187 ? -8.850 -4.428 22.724 1.00 81.75 187 GLY A N 1
ATOM 1524 C CA . GLY A 1 187 ? -9.594 -3.572 21.801 1.00 81.75 187 GLY A CA 1
ATOM 1525 C C . GLY A 1 187 ? -9.476 -2.072 22.079 1.00 81.75 187 GLY A C 1
ATOM 1526 O O . GLY A 1 187 ? -10.041 -1.279 21.314 1.00 81.75 187 GLY A O 1
ATOM 1527 N N . SER A 1 188 ? -8.768 -1.692 23.147 1.00 83.62 188 SER A N 1
ATOM 152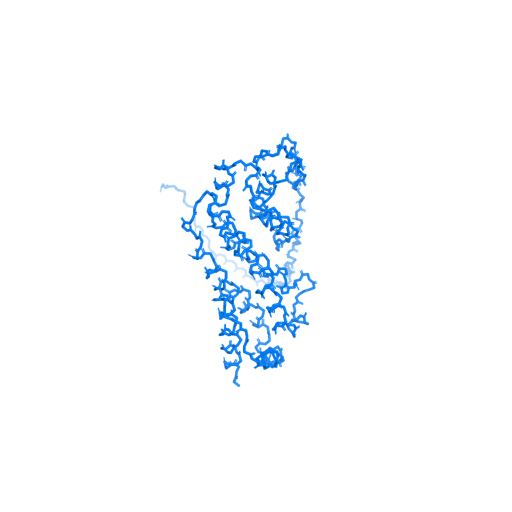8 C CA . SER A 1 188 ? -8.404 -0.311 23.461 1.00 83.62 188 SER A CA 1
ATOM 1529 C C . SER A 1 188 ? -7.195 0.186 22.639 1.00 83.62 188 SER A C 1
ATOM 1531 O O . SER A 1 188 ? -6.436 -0.617 22.091 1.00 83.62 188 SER A O 1
ATOM 1533 N N . PRO A 1 189 ? -6.987 1.516 22.523 1.00 76.94 189 PRO A N 1
ATOM 1534 C CA . PRO A 1 189 ? -5.868 2.087 21.761 1.00 76.94 189 PRO A CA 1
ATOM 1535 C C . PRO A 1 189 ? -4.480 1.845 22.371 1.00 76.94 189 PRO A C 1
ATOM 1537 O O . PRO A 1 189 ? -3.465 2.054 21.701 1.00 76.94 189 PRO A O 1
ATOM 1540 N N . ASP A 1 190 ? -4.411 1.455 23.643 1.00 88.38 190 ASP A N 1
ATOM 1541 C CA . ASP A 1 190 ? -3.166 1.237 24.367 1.00 88.38 190 ASP A CA 1
ATOM 1542 C C . ASP A 1 190 ? -3.206 -0.105 25.101 1.00 88.38 190 ASP A C 1
ATOM 1544 O O . ASP A 1 190 ? -4.256 -0.506 25.588 1.00 88.38 190 ASP A O 1
ATOM 1548 N N . PRO A 1 191 ? -2.074 -0.819 25.189 1.00 90.25 191 PRO A N 1
ATOM 1549 C CA . PRO A 1 191 ? -2.065 -2.161 25.743 1.00 90.25 191 PRO A CA 1
ATOM 1550 C C . PRO A 1 191 ? -2.352 -2.124 27.245 1.00 90.25 191 PRO A C 1
ATOM 1552 O O . PRO A 1 191 ? -1.734 -1.351 27.988 1.00 90.25 191 PRO A O 1
ATOM 1555 N N . ILE A 1 192 ? -3.239 -3.014 27.690 1.00 93.44 192 ILE A N 1
ATOM 1556 C CA . ILE A 1 192 ? -3.568 -3.201 29.105 1.00 93.44 192 ILE A CA 1
ATOM 1557 C C . ILE A 1 192 ? -2.420 -3.882 29.861 1.00 93.44 192 ILE A C 1
ATOM 1559 O O . ILE A 1 192 ? -2.183 -3.593 31.031 1.00 93.44 192 ILE A O 1
ATOM 1563 N N . ILE A 1 193 ? -1.646 -4.730 29.175 1.00 91.69 193 ILE A N 1
ATOM 1564 C CA . ILE A 1 193 ? -0.406 -5.312 29.697 1.00 91.69 193 ILE A CA 1
ATOM 1565 C C . ILE A 1 193 ? 0.728 -4.870 28.784 1.00 91.69 193 ILE A C 1
ATOM 1567 O O . ILE A 1 193 ? 0.841 -5.350 27.660 1.00 91.69 193 ILE A O 1
ATOM 1571 N N . LYS A 1 194 ? 1.570 -3.956 29.270 1.00 90.44 194 LYS A N 1
ATOM 1572 C CA . LYS A 1 194 ? 2.705 -3.397 28.523 1.00 90.44 194 LYS A CA 1
ATOM 1573 C C . LYS A 1 194 ? 3.923 -4.314 28.577 1.00 90.44 194 LYS A C 1
ATOM 1575 O O . LYS A 1 194 ? 4.311 -4.775 29.652 1.00 90.44 194 LYS A O 1
ATOM 1580 N N . VAL A 1 195 ? 4.583 -4.501 27.436 1.00 87.62 195 VAL A N 1
ATOM 1581 C CA . VAL A 1 195 ? 5.915 -5.115 27.390 1.00 87.62 195 VAL A CA 1
ATOM 1582 C C . VAL A 1 195 ? 6.917 -4.169 28.051 1.00 87.62 195 VAL A C 1
ATOM 1584 O O . VAL A 1 195 ? 6.992 -2.984 27.724 1.00 87.62 195 VAL A O 1
ATOM 1587 N N . LYS A 1 196 ? 7.725 -4.694 28.975 1.00 81.00 196 LYS A N 1
ATOM 1588 C CA . LYS A 1 196 ? 8.889 -3.982 29.514 1.00 81.00 196 LYS A CA 1
ATOM 1589 C C . LYS A 1 196 ? 10.040 -4.111 28.517 1.00 81.00 196 LYS A C 1
ATOM 1591 O O . LYS A 1 196 ? 10.836 -5.042 28.611 1.00 81.00 196 LYS A O 1
ATOM 1596 N N . LEU A 1 197 ? 10.114 -3.201 27.548 1.00 65.38 197 LEU A N 1
ATOM 1597 C CA . LEU A 1 197 ? 11.258 -3.131 26.640 1.00 65.38 197 LEU A CA 1
ATOM 1598 C C . LEU A 1 197 ? 12.482 -2.671 27.444 1.00 65.38 197 LEU A C 1
ATOM 1600 O O . LEU A 1 197 ? 12.556 -1.518 27.866 1.00 65.38 197 LEU A O 1
ATOM 1604 N N . LYS A 1 198 ? 13.439 -3.571 27.694 1.00 56.22 198 LYS A N 1
ATOM 1605 C CA . LYS A 1 198 ? 14.784 -3.148 28.099 1.00 56.22 198 LYS A CA 1
ATOM 1606 C C . LYS A 1 198 ? 15.460 -2.581 26.849 1.00 56.22 198 LYS A C 1
ATOM 1608 O O . LYS A 1 198 ? 15.478 -3.287 25.841 1.00 56.22 198 LYS A O 1
ATOM 1613 N N . PRO A 1 199 ? 16.004 -1.354 26.869 1.00 49.34 199 PRO A N 1
ATOM 1614 C CA . PRO A 1 199 ? 16.850 -0.907 25.775 1.00 49.34 199 PRO A CA 1
ATOM 1615 C C . PRO A 1 199 ? 18.054 -1.852 25.710 1.00 49.34 199 PRO A C 1
ATOM 1617 O O . PRO A 1 199 ? 18.848 -1.912 26.649 1.00 49.34 199 PRO A O 1
ATOM 1620 N N . SER A 1 200 ? 18.167 -2.641 24.640 1.00 45.03 200 SER A N 1
ATOM 1621 C CA . SER A 1 200 ? 19.424 -3.333 24.358 1.00 45.03 200 SER A CA 1
ATOM 1622 C C . SER A 1 200 ? 20.480 -2.263 24.086 1.00 45.03 200 SER A C 1
ATOM 1624 O O . SER A 1 200 ? 20.218 -1.367 23.278 1.00 45.03 200 SER A O 1
ATOM 1626 N N . PRO A 1 201 ? 21.658 -2.315 24.729 1.00 43.72 201 PRO A N 1
ATOM 1627 C CA . PRO A 1 201 ? 22.756 -1.449 24.350 1.00 43.72 201 PRO A CA 1
ATOM 1628 C C . PRO A 1 201 ? 23.172 -1.853 22.936 1.00 43.72 201 PRO A C 1
ATOM 1630 O O . PRO A 1 201 ? 23.765 -2.909 22.722 1.00 43.72 201 PRO A O 1
ATOM 1633 N N . PHE A 1 202 ? 22.813 -1.040 21.947 1.00 42.81 202 PHE A N 1
ATOM 1634 C CA . PHE A 1 202 ? 23.461 -1.105 20.648 1.00 42.81 202 PHE A CA 1
ATOM 1635 C C . PHE A 1 202 ? 24.929 -0.741 20.883 1.00 42.81 202 PHE A C 1
ATOM 1637 O O . PHE A 1 202 ? 25.262 0.428 21.065 1.00 42.81 202 PHE A O 1
ATOM 1644 N N . ASN A 1 203 ? 25.803 -1.749 20.930 1.00 40.31 203 ASN A N 1
ATOM 1645 C CA . ASN A 1 203 ? 27.237 -1.537 20.800 1.00 40.31 203 ASN A CA 1
ATOM 1646 C C . ASN A 1 203 ? 27.472 -0.996 19.391 1.00 40.31 203 ASN A C 1
ATOM 1648 O O . ASN A 1 203 ? 27.522 -1.756 18.427 1.00 40.31 203 ASN A O 1
ATOM 1652 N N . ILE A 1 204 ? 27.582 0.324 19.277 1.00 42.97 204 ILE A N 1
ATOM 1653 C CA . ILE A 1 204 ? 28.218 0.959 18.129 1.00 42.97 204 ILE A CA 1
ATOM 1654 C C . ILE A 1 204 ? 29.662 0.440 18.152 1.00 42.97 204 ILE A C 1
ATOM 1656 O O . ILE A 1 204 ? 30.354 0.676 19.146 1.00 42.97 204 ILE A O 1
ATOM 1660 N N . PRO A 1 205 ? 30.134 -0.311 17.141 1.00 35.50 205 PRO A N 1
ATOM 1661 C CA . PRO A 1 205 ? 31.542 -0.658 17.070 1.00 35.50 205 PRO A CA 1
ATOM 1662 C C . PRO A 1 205 ? 32.322 0.653 17.015 1.00 35.50 205 PRO A C 1
ATOM 1664 O O . PRO A 1 205 ? 32.104 1.462 16.112 1.00 35.50 205 PRO A O 1
ATOM 1667 N N . ASN A 1 206 ? 33.188 0.885 18.003 1.00 36.22 206 ASN A N 1
ATOM 1668 C CA . ASN A 1 206 ? 34.114 2.006 17.967 1.00 36.22 206 ASN A CA 1
ATOM 1669 C C . ASN A 1 206 ? 34.873 1.933 16.642 1.00 36.22 206 ASN A C 1
ATOM 1671 O O . ASN A 1 206 ? 35.553 0.943 16.367 1.00 36.22 206 ASN A O 1
ATOM 1675 N N . VAL A 1 207 ? 34.743 2.974 15.821 1.00 36.53 207 VAL A N 1
ATOM 1676 C CA . VAL A 1 207 ? 35.657 3.207 14.708 1.00 36.53 207 VAL A CA 1
ATOM 1677 C C . VAL A 1 207 ? 37.043 3.307 15.334 1.00 36.53 207 VAL A C 1
ATOM 1679 O O . VAL A 1 207 ? 37.345 4.266 16.042 1.00 36.53 207 VAL A O 1
ATOM 1682 N N . ILE A 1 208 ? 37.856 2.272 15.139 1.00 37.56 208 ILE A N 1
ATOM 1683 C CA . ILE A 1 208 ? 39.268 2.285 15.498 1.00 37.56 208 ILE A CA 1
ATOM 1684 C C . ILE A 1 208 ? 39.915 3.275 14.533 1.00 37.56 208 ILE A C 1
ATOM 1686 O O . ILE A 1 208 ? 40.237 2.934 13.398 1.00 37.56 208 ILE A O 1
ATOM 1690 N N . ILE A 1 209 ? 40.048 4.526 14.967 1.00 36.56 209 ILE A N 1
ATOM 1691 C CA . ILE A 1 209 ? 40.979 5.458 14.345 1.00 36.56 209 ILE A CA 1
ATOM 1692 C C . ILE A 1 209 ? 42.360 4.940 14.738 1.00 36.56 209 ILE A C 1
ATOM 1694 O O . ILE A 1 209 ? 42.750 4.983 15.902 1.00 36.56 209 ILE A O 1
ATOM 1698 N N . SER A 1 210 ? 43.053 4.340 13.776 1.00 32.84 210 SER A N 1
ATOM 1699 C CA . SER A 1 210 ? 44.435 3.921 13.937 1.00 32.84 210 SER A CA 1
ATOM 1700 C C . SER A 1 210 ? 45.318 5.163 14.043 1.00 32.84 210 SER A C 1
ATOM 1702 O O . SER A 1 210 ? 45.638 5.785 13.029 1.00 32.84 210 SER A O 1
ATOM 1704 N N . ASP A 1 211 ? 45.715 5.506 15.265 1.00 34.59 211 ASP A N 1
ATOM 1705 C CA . ASP A 1 211 ? 46.833 6.406 15.530 1.00 34.59 211 ASP A CA 1
ATOM 1706 C C . ASP A 1 211 ? 48.129 5.732 15.071 1.00 34.59 211 ASP A C 1
ATOM 1708 O O . ASP A 1 211 ? 48.714 4.908 15.771 1.00 34.59 211 ASP A O 1
ATOM 1712 N N . ASN A 1 212 ? 48.567 6.076 13.866 1.00 32.34 212 ASN A N 1
ATOM 1713 C CA . ASN A 1 212 ? 49.952 5.957 13.441 1.00 32.34 212 ASN A CA 1
ATOM 1714 C C . ASN A 1 212 ? 50.220 7.051 12.407 1.00 32.34 212 ASN A C 1
ATOM 1716 O O . ASN A 1 212 ? 50.156 6.808 11.209 1.00 32.34 212 ASN A O 1
ATOM 1720 N N . ASP A 1 213 ? 50.555 8.248 12.882 1.00 33.19 213 ASP A N 1
ATOM 1721 C CA . ASP A 1 213 ? 51.798 8.839 12.402 1.00 33.19 213 ASP A CA 1
ATOM 1722 C C . ASP A 1 213 ? 52.411 9.791 13.429 1.00 33.19 213 ASP A C 1
ATOM 1724 O O . ASP A 1 213 ? 51.748 10.609 14.069 1.00 33.19 213 ASP A O 1
ATOM 1728 N N . LYS A 1 214 ? 53.710 9.596 13.642 1.00 33.12 214 LYS A N 1
ATOM 1729 C CA . LYS A 1 214 ? 54.510 10.269 14.660 1.00 33.12 214 LYS A CA 1
ATOM 1730 C C . LYS A 1 214 ? 54.803 11.719 14.249 1.00 33.12 214 LYS A C 1
ATOM 1732 O O . LYS A 1 214 ? 55.113 12.020 13.105 1.00 33.12 214 LYS A O 1
ATOM 1737 N N . THR A 1 215 ? 54.750 12.576 15.265 1.00 31.89 215 THR A N 1
ATOM 1738 C CA . THR A 1 215 ? 55.284 13.948 15.423 1.00 31.89 215 THR A CA 1
ATOM 1739 C C . THR A 1 215 ? 56.771 14.068 14.976 1.00 31.89 215 THR A C 1
ATOM 1741 O O . THR A 1 215 ? 57.353 13.017 14.702 1.00 31.89 215 THR A O 1
ATOM 1744 N N . PRO A 1 216 ? 57.477 15.243 14.971 1.00 40.91 216 PRO A N 1
ATOM 1745 C CA . PRO A 1 216 ? 57.236 16.441 15.807 1.00 40.91 216 PRO A CA 1
ATOM 1746 C C . PRO A 1 216 ? 57.699 17.834 15.288 1.00 40.91 216 PRO A C 1
ATOM 1748 O O . PRO A 1 216 ? 58.600 17.955 14.468 1.00 40.91 216 PRO A O 1
ATOM 1751 N N . SER A 1 217 ? 57.213 18.920 15.911 1.00 27.84 217 SER A N 1
ATOM 1752 C CA . SER A 1 217 ? 58.065 19.857 16.690 1.00 27.84 217 SER A CA 1
ATOM 1753 C C . SER A 1 217 ? 57.438 21.230 16.970 1.00 27.84 217 SER A C 1
ATOM 1755 O O . SER A 1 217 ? 57.137 21.997 16.068 1.00 27.84 217 SER A O 1
ATOM 1757 N N . LYS A 1 218 ? 57.414 21.529 18.275 1.00 29.50 218 LYS A N 1
ATOM 1758 C CA . LYS A 1 218 ? 57.819 22.769 18.967 1.00 29.50 218 LYS A CA 1
ATOM 1759 C C . LYS A 1 218 ? 57.125 24.118 18.673 1.00 29.50 218 LYS A C 1
ATOM 1761 O O . LYS A 1 218 ? 57.411 24.813 17.712 1.00 29.50 218 LYS A O 1
ATOM 1766 N N . SER A 1 219 ? 56.453 24.547 19.749 1.00 26.72 219 SER A N 1
ATOM 1767 C CA . SER A 1 219 ? 56.699 25.766 20.548 1.00 26.72 219 SER A CA 1
ATOM 1768 C C . SER A 1 219 ? 55.977 27.077 20.214 1.00 26.72 219 SER A C 1
ATOM 1770 O O . SER A 1 219 ? 56.205 27.670 19.170 1.00 26.72 219 SER A O 1
ATOM 1772 N N . HIS A 1 220 ? 55.284 27.554 21.264 1.00 26.84 220 HIS A N 1
ATOM 1773 C CA . HIS A 1 220 ? 54.867 28.928 21.602 1.00 26.84 220 HIS A CA 1
ATOM 1774 C C . HIS A 1 220 ? 53.802 29.546 20.677 1.00 26.84 220 HIS A C 1
ATOM 1776 O O . HIS A 1 220 ? 53.942 29.540 19.469 1.00 26.84 220 HIS A O 1
ATOM 1782 N N . ILE A 1 221 ? 52.666 30.066 21.161 1.00 29.55 221 ILE A N 1
ATOM 1783 C CA . ILE A 1 221 ? 52.428 31.282 21.978 1.00 29.55 221 ILE A CA 1
ATOM 1784 C C . ILE A 1 221 ? 50.936 31.170 22.422 1.00 29.55 221 ILE A C 1
ATOM 1786 O O . ILE A 1 221 ? 50.095 30.882 21.583 1.00 29.55 221 ILE A O 1
ATOM 1790 N N . ARG A 1 222 ? 50.554 31.078 23.707 1.00 25.28 222 ARG A N 1
ATOM 1791 C CA . ARG A 1 222 ? 50.402 32.096 24.777 1.00 25.28 222 ARG A CA 1
ATOM 1792 C C . ARG A 1 222 ? 49.089 32.940 24.715 1.00 25.28 222 ARG A C 1
ATOM 1794 O O . ARG A 1 222 ? 48.988 33.814 23.869 1.00 25.28 222 ARG A O 1
ATOM 1801 N N . LEU A 1 223 ? 48.240 32.743 25.752 1.00 26.89 223 LEU A N 1
ATOM 1802 C CA . LEU A 1 223 ? 47.181 33.610 26.360 1.00 26.89 223 LEU A CA 1
ATOM 1803 C C . LEU A 1 223 ? 45.886 33.851 25.538 1.00 26.89 223 LEU A C 1
ATOM 1805 O O . LEU A 1 223 ? 45.938 33.926 24.326 1.00 26.89 223 LEU A O 1
ATOM 1809 N N . GLU A 1 224 ? 44.680 34.010 26.094 1.00 28.69 224 GLU A N 1
ATOM 1810 C CA . GLU A 1 224 ? 44.211 34.134 27.479 1.00 28.69 224 GLU A CA 1
ATOM 1811 C C . GLU A 1 224 ? 42.707 33.806 27.586 1.00 28.69 224 GLU A C 1
ATOM 1813 O O . GLU A 1 224 ? 41.949 33.944 26.628 1.00 28.69 224 GLU A O 1
ATOM 1818 N N . HIS A 1 225 ? 42.288 33.417 28.790 1.00 30.31 225 HIS A N 1
ATOM 1819 C CA . HIS A 1 225 ? 40.901 33.359 29.247 1.00 30.31 225 HIS A CA 1
ATOM 1820 C C . HIS A 1 225 ? 40.194 34.720 29.137 1.00 30.31 225 HIS A C 1
ATOM 1822 O O . HIS A 1 225 ? 40.772 35.729 29.528 1.00 30.31 225 HIS A O 1
ATOM 1828 N N . LYS A 1 226 ? 38.890 34.722 28.824 1.00 31.00 226 LYS A N 1
ATOM 1829 C CA . LYS A 1 226 ? 37.917 35.566 29.541 1.00 31.00 226 LYS A CA 1
ATOM 1830 C C . LYS A 1 226 ? 36.493 35.015 29.444 1.00 31.00 226 LYS A C 1
ATOM 1832 O O . LYS A 1 226 ? 35.960 34.780 28.367 1.00 31.00 226 LYS A O 1
ATOM 1837 N N . PHE A 1 227 ? 35.929 34.797 30.626 1.00 29.44 227 PHE A N 1
ATOM 1838 C CA . PHE A 1 227 ? 34.528 34.523 30.915 1.00 29.44 227 PHE A CA 1
ATOM 1839 C C . PHE A 1 227 ? 33.689 35.817 30.806 1.00 29.44 227 PHE A C 1
ATOM 1841 O O . PHE A 1 227 ? 34.159 36.869 31.230 1.00 29.44 227 PHE A O 1
ATOM 1848 N N . VAL A 1 228 ? 32.439 35.654 30.345 1.00 33.69 228 VAL A N 1
ATOM 1849 C CA . VAL A 1 228 ? 31.185 36.295 30.817 1.00 33.69 228 VAL A CA 1
ATOM 1850 C C . VAL A 1 228 ? 30.984 37.800 30.558 1.00 33.69 228 VAL A C 1
ATOM 1852 O O . VAL A 1 228 ? 31.582 38.645 31.217 1.00 33.69 228 VAL A O 1
ATOM 1855 N N . HIS A 1 229 ? 30.041 38.130 29.666 1.00 39.53 229 HIS A N 1
ATOM 1856 C CA . HIS A 1 229 ? 28.646 38.461 30.011 1.00 39.53 229 HIS A CA 1
ATOM 1857 C C . HIS A 1 229 ? 27.726 38.273 28.802 1.00 39.53 229 HIS A C 1
ATOM 1859 O O . HIS A 1 229 ? 28.176 38.578 27.676 1.00 39.53 229 HIS A O 1
#

Radius of gyration: 24.72 Å; chains: 1; bounding box: 78×49×56 Å

Organism: Biomphalaria glabrata (NCBI:txid6526)

InterPro domains:
  IPR013745 TORC2 component Bit61/PRR5 [PF08539] (9-110)
  IPR013745 TORC2 component Bit61/PRR5 [PTHR32428] (7-185)

pLDDT: mean 84.79, std 20.93, range [25.28, 98.69]

Sequence (229 aa):
NVFFPFHSISSAIIHLFQRKPLKENELGILQEHVRFLINSEAGGLVQEYYKDQLLRKGMIILREKIKNEQGVELLKQLGETWDYFFKEILPVLQAILYPLTSSLSKDETVRSLTLLAFRNIVVLKVSIKEALESVNKCDYPPNISQMLLILQSIQDNVFLSENQFKLEKLVARVICPYLGQRGFYDGSPDPIIKVKLKPSPFNIPNVIISDNDKTPSKSHIRLEHKFVH

Foldseek 3Di:
DLVVLLVLLLVQLLCLLVVHADDPPSLVVLLVSLVVCCPDPNNLVPVVCCLVPRLLNSLCSLQVVQQPDAALVSLVSVLVSLCSCVVRNQVSQCSSCVVNQVVDDPPDDSNLSNLQSNLPRHVLNHPVVRNLVRDDLVSRDPSQLVSLVVSLVRDDPDPPDPSNLVSQLVNPQNDAQDQDPQGTHRNHSHHPGGDPDDPDPPPPPPPPPDPDDDDDDDDDDDDDDDDDD